Protein AF-A0A3A1XI11-F1 (afdb_monomer)

Foldseek 3Di:
DDDDDDDDDDDDDDDDDDDDDDDDDDDDDDPVVVVVVVVVVVVVVVVVVVVVVVVVVVVVVVVVVVVVVVVVVVQVVVCVVVVAHPVPNDDPCQFLQLVQDDLVRLLVQLCVLQVLAPDCPALSNDFDFDDWDPADPQFHIQHTDHRHRSSNVLSSRSVGRSGYSVVVLVCLCPVLVRSNDNDDDPVSD

Secondary structure (DSSP, 8-state):
----------------------------SSHHHHHHHHHHHHHHHHHHHHHHHHHHHHHHHHHHHHHHHHHHHHHHHHHHHHT--TT-SS-HHHHS-TTSS-HHHHHHHHHHHTTT--STT-GGG-EE----B---SS-PPBPP-TTEEHHHHHHHHHHHHT--HHHHHHHHHHHH--SS-SS--GGG-

Mean predicted aligned error: 14.92 Å

Sequence (189 aa):
MVQRRKKHDSIHVNLNSEHNSGAHHNKNNSSLKHKFYSNKILRNIIIAVIGIAIIIPVVQWIRWEQTVSNLRNKQEQLVSRFDFNPGNIISDSQFFDDNAMSKDEVHNFIRKKGAKCTGKNCLKNAYFNTHTIPADSLCSKYQSVSKESSADIIYKSAKACHISQRVLLTMLQKEQHLVTDTDPSDFQY

Structure (mmCIF, N/CA/C/O backbone):
data_AF-A0A3A1XI11-F1
#
_entry.id   AF-A0A3A1XI11-F1
#
loop_
_atom_site.group_PDB
_atom_site.id
_atom_site.type_symbol
_atom_site.label_atom_id
_atom_site.label_alt_id
_atom_site.label_comp_id
_atom_site.label_asym_id
_atom_site.label_entity_id
_atom_site.label_seq_id
_atom_site.pdbx_PDB_ins_code
_atom_site.Cartn_x
_atom_site.Cartn_y
_atom_site.Cartn_z
_atom_site.occupancy
_atom_site.B_iso_or_equiv
_atom_site.auth_seq_id
_atom_site.auth_comp_id
_atom_site.auth_asym_id
_atom_site.auth_atom_id
_atom_site.pdbx_PDB_model_num
ATOM 1 N N . MET A 1 1 ? 1.263 21.901 -41.556 1.00 38.41 1 MET A N 1
ATOM 2 C CA . MET A 1 1 ? 1.668 23.099 -42.328 1.00 38.41 1 MET A CA 1
ATOM 3 C C . MET A 1 1 ? 3.074 22.867 -42.865 1.00 38.41 1 MET A C 1
ATOM 5 O O . MET A 1 1 ? 3.969 22.630 -42.077 1.00 38.41 1 MET A O 1
ATOM 9 N N . VAL A 1 2 ? 3.190 22.546 -44.154 1.00 42.16 2 VAL A N 1
ATOM 10 C CA . VAL A 1 2 ? 3.638 23.441 -45.247 1.00 42.16 2 VAL A CA 1
ATOM 11 C C . VAL A 1 2 ? 5.161 23.399 -45.437 1.00 42.16 2 VAL A C 1
ATOM 13 O O . VAL A 1 2 ? 5.937 23.842 -44.602 1.00 42.16 2 VAL A O 1
ATOM 16 N N . GLN A 1 3 ? 5.544 22.843 -46.589 1.00 47.69 3 GLN A N 1
ATOM 17 C CA . GLN A 1 3 ? 6.884 22.846 -47.171 1.00 47.69 3 GLN A CA 1
ATOM 18 C C . GLN A 1 3 ? 7.462 24.256 -47.364 1.00 47.69 3 GLN A C 1
ATOM 20 O O . GLN A 1 3 ? 6.696 25.193 -47.578 1.00 47.69 3 GLN A O 1
ATOM 25 N N . ARG A 1 4 ? 8.789 24.353 -47.552 1.00 39.28 4 ARG A N 1
ATOM 26 C CA . ARG A 1 4 ? 9.362 24.835 -48.832 1.00 39.28 4 ARG A CA 1
ATOM 27 C C . ARG A 1 4 ? 10.888 24.686 -48.911 1.00 39.28 4 ARG A C 1
ATOM 29 O O . ARG A 1 4 ? 11.624 25.199 -48.080 1.00 39.28 4 ARG A O 1
ATOM 36 N N . ARG A 1 5 ? 11.330 24.050 -50.002 1.00 51.91 5 ARG A N 1
ATOM 37 C CA . ARG A 1 5 ? 12.654 24.203 -50.632 1.00 51.91 5 ARG A CA 1
ATOM 38 C C . ARG A 1 5 ? 12.790 25.585 -51.288 1.00 51.91 5 ARG A C 1
ATOM 40 O O . ARG A 1 5 ? 11.787 26.096 -51.787 1.00 51.91 5 ARG A O 1
ATOM 47 N N . LYS A 1 6 ? 14.031 26.086 -51.381 1.00 44.50 6 LYS A N 1
ATOM 48 C CA . LYS A 1 6 ? 14.687 26.902 -52.448 1.00 44.50 6 LYS A CA 1
ATOM 49 C C . LYS A 1 6 ? 15.990 27.469 -51.825 1.00 44.50 6 LYS A C 1
ATOM 51 O O . LYS A 1 6 ? 16.001 27.696 -50.628 1.00 44.50 6 LYS A O 1
ATOM 56 N N . LYS A 1 7 ? 17.120 27.688 -52.503 1.00 40.22 7 LYS A N 1
ATOM 57 C CA . LYS A 1 7 ? 17.353 28.067 -53.899 1.00 40.22 7 LYS A CA 1
ATOM 58 C C . LYS A 1 7 ? 18.838 27.826 -54.251 1.00 40.22 7 LYS A C 1
ATOM 60 O O . LYS A 1 7 ? 19.709 28.049 -53.420 1.00 40.22 7 LYS A O 1
ATOM 65 N N . HIS A 1 8 ? 19.079 27.388 -55.482 1.00 41.84 8 HIS A N 1
ATOM 66 C CA . HIS A 1 8 ? 20.360 27.400 -56.195 1.00 41.84 8 HIS A CA 1
ATOM 67 C C . HIS A 1 8 ? 20.624 28.837 -56.676 1.00 41.84 8 HIS A C 1
ATOM 69 O O . HIS A 1 8 ? 19.695 29.434 -57.214 1.00 41.84 8 HIS A O 1
ATOM 75 N N . ASP A 1 9 ? 21.844 29.358 -56.565 1.00 42.72 9 ASP A N 1
ATOM 76 C CA . ASP A 1 9 ? 22.295 30.489 -57.385 1.00 42.72 9 ASP A CA 1
ATOM 77 C C . ASP A 1 9 ? 23.750 30.232 -57.810 1.00 42.72 9 ASP A C 1
ATOM 79 O 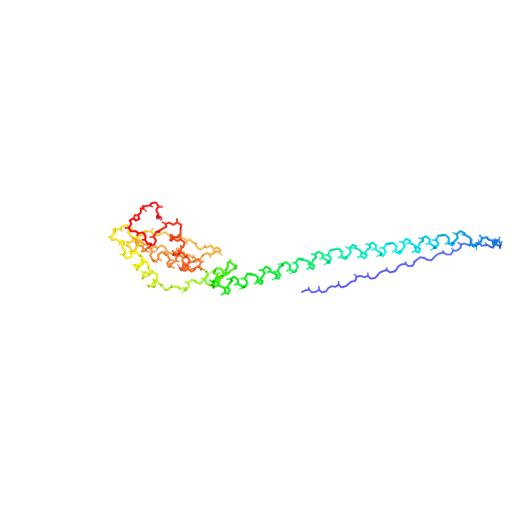O . ASP A 1 9 ? 24.649 30.050 -56.990 1.00 42.72 9 ASP A O 1
ATOM 83 N N . SER A 1 10 ? 23.943 30.152 -59.126 1.00 40.69 10 SER A N 1
ATOM 84 C CA . SER A 1 10 ? 25.232 30.138 -59.811 1.00 40.69 10 SER A CA 1
ATOM 85 C C . SER A 1 10 ? 25.477 31.546 -60.339 1.00 40.69 10 SER A C 1
ATOM 87 O O . SER A 1 10 ? 24.598 32.104 -60.992 1.00 40.69 10 SER A O 1
ATOM 89 N N . ILE A 1 11 ? 26.663 32.107 -60.106 1.00 43.69 11 ILE A N 1
ATOM 90 C CA . ILE A 1 11 ? 27.118 33.314 -60.801 1.00 43.69 11 ILE A CA 1
ATOM 91 C C . ILE A 1 11 ? 28.479 33.019 -61.425 1.00 43.69 11 ILE A C 1
ATOM 93 O O . ILE A 1 11 ? 29.458 32.733 -60.740 1.00 43.69 11 ILE A O 1
ATOM 97 N N . HIS A 1 12 ? 28.483 33.072 -62.755 1.00 40.00 12 HIS A N 1
ATOM 98 C CA . HIS A 1 12 ? 29.653 33.151 -63.615 1.00 40.00 12 HIS A CA 1
ATOM 99 C C . HIS A 1 12 ? 30.293 34.537 -63.498 1.00 40.00 12 HIS A C 1
ATOM 101 O O . HIS A 1 12 ? 29.592 35.542 -63.594 1.00 40.00 12 HIS A O 1
ATOM 107 N N . VAL A 1 13 ? 31.623 34.588 -63.442 1.00 48.56 13 VAL A N 1
ATOM 108 C CA . VAL A 1 13 ? 32.386 35.725 -63.966 1.00 48.56 13 VAL A CA 1
ATOM 109 C C . VAL A 1 13 ? 33.513 35.160 -64.822 1.00 48.56 13 VAL A C 1
ATOM 111 O O . VAL A 1 13 ? 34.349 34.396 -64.348 1.00 48.56 13 VAL A O 1
ATOM 114 N N . ASN A 1 14 ? 33.477 35.510 -66.104 1.00 43.19 14 ASN A N 1
ATOM 115 C CA . ASN A 1 14 ? 34.521 35.278 -67.089 1.00 43.19 14 ASN A CA 1
ATOM 116 C C . ASN A 1 14 ? 35.008 36.652 -67.546 1.00 43.19 14 ASN A C 1
ATOM 118 O O . ASN A 1 14 ? 34.179 37.429 -68.016 1.00 43.19 14 ASN A O 1
ATOM 122 N N . LEU A 1 15 ? 36.307 36.930 -67.442 1.00 42.62 15 LEU A N 1
ATOM 123 C CA . LEU A 1 15 ? 36.976 37.975 -68.215 1.00 42.62 15 LEU A CA 1
ATOM 124 C C . LEU A 1 15 ? 38.401 37.514 -68.558 1.00 42.62 15 LEU A C 1
ATOM 126 O O . LEU A 1 15 ? 39.180 37.135 -67.687 1.00 42.62 15 LEU A O 1
ATOM 130 N N . ASN A 1 16 ? 38.660 37.522 -69.865 1.00 42.09 16 ASN A N 1
ATOM 131 C CA . ASN A 1 16 ? 39.889 37.169 -70.573 1.00 42.09 16 ASN A CA 1
ATOM 132 C C . ASN A 1 16 ? 40.984 38.258 -70.478 1.00 42.09 16 ASN A C 1
ATOM 134 O O . ASN A 1 16 ? 40.746 39.334 -69.938 1.00 42.09 16 ASN A O 1
ATOM 138 N N . SER A 1 17 ? 42.105 37.965 -71.162 1.00 37.31 17 SER A N 1
ATOM 139 C CA . SER A 1 17 ? 43.312 38.758 -71.494 1.00 37.31 17 SER A CA 1
ATOM 140 C C . SER A 1 17 ? 44.479 38.614 -70.509 1.00 37.31 17 SER A C 1
ATOM 142 O O . SER A 1 17 ? 44.291 38.722 -69.309 1.00 37.31 17 SER A O 1
ATOM 144 N N . GLU A 1 18 ? 45.732 38.386 -70.916 1.00 35.94 18 GLU A N 1
ATOM 145 C CA . GLU A 1 18 ? 46.351 38.300 -72.245 1.00 35.94 18 GLU A CA 1
ATOM 146 C C . GLU A 1 18 ? 47.787 37.736 -72.105 1.00 35.94 18 GLU A C 1
ATOM 148 O O . GLU A 1 18 ? 48.409 37.873 -71.058 1.00 35.94 18 GLU A O 1
ATOM 153 N N . HIS A 1 19 ? 48.324 37.212 -73.214 1.00 37.03 19 HIS A N 1
ATOM 154 C CA . HIS A 1 19 ? 49.741 37.264 -73.623 1.00 37.03 19 HIS A CA 1
ATOM 155 C C . HIS A 1 19 ? 50.830 36.328 -73.027 1.00 37.03 19 HIS A C 1
ATOM 157 O O . HIS A 1 19 ? 51.440 36.576 -71.996 1.00 37.03 19 HIS A O 1
ATOM 163 N N . ASN A 1 20 ? 51.217 35.384 -73.898 1.00 36.53 20 ASN A N 1
ATOM 164 C CA . ASN A 1 20 ? 52.514 35.305 -74.602 1.00 36.53 20 ASN A CA 1
ATOM 165 C C . ASN A 1 20 ? 53.563 34.239 -74.199 1.00 36.53 20 ASN A C 1
ATOM 167 O O . ASN A 1 20 ? 53.874 33.976 -73.044 1.00 36.53 20 ASN A O 1
ATOM 171 N N . SER A 1 21 ? 54.085 33.666 -75.285 1.00 40.81 21 SER A N 1
ATOM 172 C CA . SER A 1 21 ? 55.144 32.697 -75.569 1.00 40.81 21 SER A CA 1
ATOM 173 C C . SER A 1 21 ? 56.356 32.606 -74.637 1.00 40.81 21 SER A C 1
ATOM 175 O O . SER A 1 21 ? 56.900 33.608 -74.188 1.00 40.81 21 SER A O 1
ATOM 177 N N . GLY A 1 22 ? 56.908 31.391 -74.534 1.00 34.09 22 GLY A N 1
ATOM 178 C CA . GLY A 1 22 ? 58.297 31.167 -74.121 1.00 34.09 22 GLY A CA 1
ATOM 179 C C . GLY A 1 22 ? 58.599 29.702 -73.808 1.00 34.09 22 GLY A C 1
ATOM 180 O O . GLY A 1 22 ? 58.125 29.161 -72.816 1.00 34.09 22 GLY A O 1
ATOM 181 N N . ALA A 1 23 ? 59.371 29.049 -74.673 1.00 40.62 23 ALA A N 1
ATOM 182 C CA . ALA A 1 23 ? 59.749 27.644 -74.581 1.00 40.62 23 ALA A CA 1
ATOM 183 C C . ALA A 1 23 ? 60.977 27.388 -73.673 1.00 40.62 23 ALA A C 1
ATOM 185 O O . ALA A 1 23 ? 61.784 28.278 -73.435 1.00 40.62 23 ALA A O 1
ATOM 186 N N . HIS A 1 24 ? 61.133 26.110 -73.289 1.00 39.78 24 HIS A N 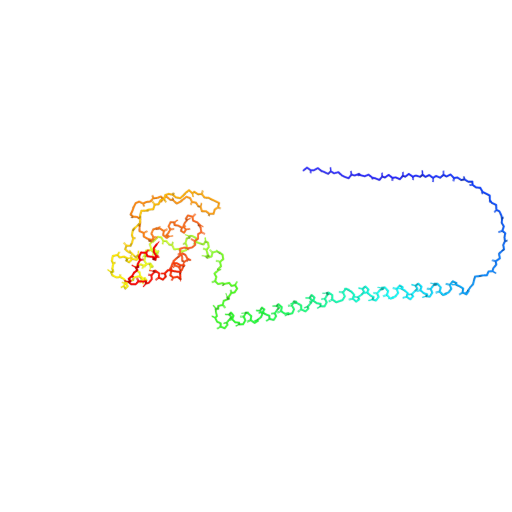1
ATOM 187 C CA . HIS A 1 24 ? 62.319 25.422 -72.737 1.00 39.78 24 HIS A CA 1
ATOM 188 C C . HIS A 1 24 ? 62.757 25.700 -71.281 1.00 39.78 24 HIS A C 1
ATOM 190 O O . HIS A 1 24 ? 63.362 26.715 -70.977 1.00 39.78 24 HIS A O 1
ATOM 196 N N . HIS A 1 25 ? 62.636 24.692 -70.400 1.00 41.91 25 HIS A N 1
ATOM 197 C CA . HIS A 1 25 ? 63.772 23.827 -70.018 1.00 41.91 25 HIS A CA 1
ATOM 198 C C . HIS A 1 25 ? 63.379 22.710 -69.024 1.00 41.91 25 HIS A C 1
ATOM 200 O O . HIS A 1 25 ? 62.719 22.911 -68.010 1.00 41.91 25 HIS A O 1
ATOM 206 N N . ASN A 1 26 ? 63.850 21.505 -69.343 1.00 59.09 26 ASN A N 1
ATOM 207 C CA . ASN A 1 26 ? 63.779 20.246 -68.602 1.00 59.09 26 ASN A CA 1
ATOM 208 C C . ASN A 1 26 ? 64.695 20.243 -67.359 1.00 59.09 26 ASN A C 1
ATOM 210 O O . ASN A 1 26 ? 65.909 20.294 -67.539 1.00 59.09 26 ASN A O 1
ATOM 214 N N . LYS A 1 27 ? 64.134 20.095 -66.143 1.00 50.28 27 LYS A N 1
ATOM 215 C CA . LYS A 1 27 ? 64.793 19.524 -64.937 1.00 50.28 27 LYS A CA 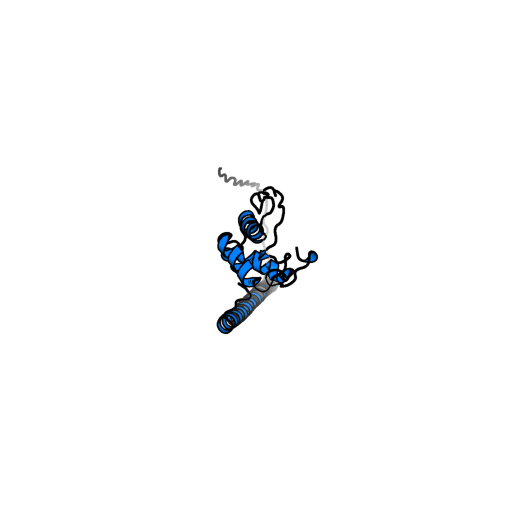1
ATOM 216 C C . LYS A 1 27 ? 63.770 18.963 -63.925 1.00 50.28 27 LYS A C 1
ATOM 218 O O . LYS A 1 27 ? 63.713 19.408 -62.786 1.00 50.28 27 LYS A O 1
ATOM 223 N N . ASN A 1 28 ? 62.968 17.962 -64.297 1.00 58.34 28 ASN A N 1
ATOM 224 C CA . ASN A 1 28 ? 62.023 17.325 -63.362 1.00 58.34 28 ASN A CA 1
ATOM 225 C C . ASN A 1 28 ? 62.175 15.800 -63.351 1.00 58.34 28 ASN A C 1
ATOM 227 O O . ASN A 1 28 ? 61.544 15.130 -64.161 1.00 58.34 28 ASN A O 1
ATOM 231 N N . ASN A 1 29 ? 62.941 15.229 -62.406 1.00 56.34 29 ASN A N 1
ATOM 232 C CA . ASN A 1 29 ? 62.678 13.830 -62.014 1.00 56.34 29 ASN A CA 1
ATOM 233 C C . ASN A 1 29 ? 63.188 13.345 -60.638 1.00 56.34 29 ASN A C 1
ATOM 235 O O . ASN A 1 29 ? 62.871 12.222 -60.251 1.00 56.34 29 ASN A O 1
ATOM 239 N N . SER A 1 30 ? 63.937 14.139 -59.862 1.00 54.22 30 SER A N 1
ATOM 240 C CA . SER A 1 30 ? 64.437 13.708 -58.536 1.00 54.22 30 SER A CA 1
ATOM 241 C C . SER A 1 30 ? 63.689 14.326 -57.341 1.00 54.22 30 SER A C 1
ATOM 243 O O . SER A 1 30 ? 63.444 13.635 -56.357 1.00 54.22 30 SER A O 1
ATOM 245 N N . SER A 1 31 ? 63.225 15.579 -57.432 1.00 49.06 31 SER A N 1
ATOM 246 C CA . SER A 1 31 ? 62.517 16.277 -56.334 1.00 49.06 31 SER A CA 1
ATOM 247 C C . SER A 1 31 ? 61.032 15.881 -56.188 1.00 49.06 31 SER A C 1
ATOM 249 O O . SER A 1 31 ? 60.494 15.796 -55.082 1.00 49.06 31 SER A O 1
ATOM 251 N N . LEU A 1 32 ? 60.362 15.536 -57.294 1.00 50.91 32 LEU A N 1
ATOM 252 C CA . LEU A 1 32 ? 58.950 15.123 -57.283 1.00 50.91 32 LEU A CA 1
ATOM 253 C C . LEU A 1 32 ? 58.741 13.727 -56.677 1.00 50.91 32 LEU A C 1
ATOM 255 O O . LEU A 1 32 ? 57.704 13.485 -56.060 1.00 50.91 32 LEU A O 1
ATOM 259 N N . LYS A 1 33 ? 59.731 12.828 -56.787 1.00 46.78 33 LYS A N 1
ATOM 260 C CA . LYS A 1 33 ? 59.646 11.461 -56.247 1.00 46.78 33 LYS A CA 1
ATOM 261 C C . LYS A 1 33 ? 59.639 11.440 -54.715 1.00 46.78 33 LYS A C 1
ATOM 263 O O . LYS A 1 33 ? 58.841 10.707 -54.139 1.00 46.78 33 LYS A O 1
ATOM 268 N N . HIS A 1 34 ? 60.427 12.294 -54.052 1.00 48.66 34 HIS A N 1
ATOM 269 C CA . HIS A 1 34 ? 60.432 12.401 -52.585 1.00 48.66 34 HIS A CA 1
ATOM 270 C C . HIS A 1 34 ? 59.136 13.003 -52.019 1.00 48.66 34 HIS A C 1
ATOM 272 O O . HIS A 1 34 ? 58.630 12.504 -51.016 1.00 48.66 34 HIS A O 1
ATOM 278 N N . LYS A 1 35 ? 58.538 14.010 -52.677 1.00 49.91 35 LYS A N 1
ATOM 279 C CA . LYS A 1 35 ? 57.225 14.561 -52.273 1.00 49.91 35 LYS A CA 1
ATOM 280 C C . LYS A 1 35 ? 56.083 13.557 -52.472 1.00 49.91 35 LYS A C 1
ATOM 282 O O . LYS A 1 35 ? 55.211 13.446 -51.614 1.00 49.91 35 LYS A O 1
ATOM 287 N N . PHE A 1 36 ? 56.109 12.780 -53.557 1.00 52.34 36 PHE A N 1
ATOM 288 C CA . PHE A 1 36 ? 55.115 11.729 -53.807 1.00 52.34 36 PHE A CA 1
ATOM 289 C C . PHE A 1 36 ? 55.252 10.541 -52.844 1.00 52.34 36 PHE A C 1
ATOM 291 O O . PHE A 1 36 ? 54.242 9.986 -52.412 1.00 52.34 36 PHE A O 1
ATOM 298 N N . TYR A 1 37 ? 56.486 10.157 -52.497 1.00 52.59 37 TYR A N 1
ATOM 299 C CA . TYR A 1 37 ? 56.773 9.087 -51.538 1.00 52.59 37 TYR A CA 1
ATOM 300 C C . TYR A 1 37 ? 56.406 9.506 -50.106 1.00 52.59 37 TYR A C 1
ATOM 302 O O . TYR A 1 37 ? 55.730 8.753 -49.410 1.00 52.59 37 TYR A O 1
ATOM 310 N N . SER A 1 38 ? 56.724 10.747 -49.718 1.00 63.31 38 SER A N 1
ATOM 311 C CA . SER A 1 38 ? 56.341 11.333 -48.427 1.00 63.31 38 SER A CA 1
ATOM 312 C C . SER A 1 38 ? 54.819 11.442 -48.265 1.00 63.31 38 SER A C 1
ATOM 314 O O . SER A 1 38 ? 54.287 10.968 -47.270 1.00 63.31 38 SER A O 1
ATOM 316 N N . ASN A 1 39 ? 54.078 11.919 -49.276 1.00 65.50 39 ASN A N 1
ATOM 317 C CA . ASN A 1 39 ? 52.608 11.982 -49.225 1.00 65.50 39 ASN A CA 1
ATOM 318 C C . ASN A 1 39 ? 51.939 10.598 -49.206 1.00 65.50 39 ASN A C 1
ATOM 320 O O . ASN A 1 39 ? 50.898 10.425 -48.571 1.00 65.50 39 ASN A O 1
ATOM 324 N N . LYS A 1 40 ? 52.521 9.596 -49.882 1.00 68.50 40 LYS A N 1
ATOM 325 C CA . LYS A 1 40 ? 52.044 8.205 -49.803 1.00 68.50 40 LYS A CA 1
ATOM 326 C C . LYS A 1 40 ? 52.277 7.606 -48.413 1.00 68.50 40 LYS A C 1
ATOM 328 O O . LYS A 1 40 ? 51.378 6.947 -47.899 1.00 68.50 40 LYS A O 1
ATOM 333 N N . ILE A 1 41 ? 53.432 7.867 -47.799 1.00 76.19 41 ILE A N 1
ATOM 334 C CA . ILE A 1 41 ? 53.740 7.427 -46.430 1.00 76.19 41 ILE A CA 1
ATOM 335 C C . ILE A 1 41 ? 52.834 8.139 -45.418 1.00 76.19 41 ILE A C 1
ATOM 337 O O . ILE A 1 41 ? 52.204 7.472 -44.601 1.00 76.19 41 ILE A O 1
ATOM 341 N N . LEU A 1 42 ? 52.683 9.464 -45.519 1.00 76.00 42 LEU A N 1
ATOM 342 C CA . LEU A 1 42 ? 51.840 10.259 -44.622 1.00 76.00 42 LEU A CA 1
ATOM 343 C C . LEU A 1 42 ? 50.368 9.817 -44.688 1.00 76.00 42 LEU A C 1
ATOM 345 O O . LEU A 1 42 ? 49.720 9.659 -43.658 1.00 76.00 42 LEU A O 1
ATOM 349 N N . ARG A 1 43 ? 49.853 9.534 -45.894 1.00 78.69 43 ARG A N 1
ATOM 350 C CA . ARG A 1 43 ? 48.490 9.020 -46.099 1.00 78.69 43 ARG A CA 1
ATOM 351 C C . ARG A 1 43 ? 48.277 7.648 -45.456 1.00 78.69 43 ARG A C 1
ATOM 353 O O . ARG A 1 43 ? 47.242 7.431 -44.835 1.00 78.69 43 ARG A O 1
ATOM 360 N N . ASN A 1 44 ? 49.240 6.737 -45.582 1.00 81.50 44 ASN A N 1
ATOM 361 C CA . ASN A 1 44 ? 49.138 5.403 -44.986 1.00 81.50 44 ASN A CA 1
ATOM 362 C C . ASN A 1 44 ? 49.199 5.461 -43.449 1.00 81.50 44 ASN A C 1
ATOM 364 O O . ASN A 1 44 ? 48.466 4.729 -42.786 1.00 81.50 44 ASN A O 1
ATOM 368 N N . ILE A 1 45 ? 50.008 6.367 -42.886 1.00 86.94 45 ILE A N 1
ATOM 369 C CA . ILE A 1 45 ? 50.069 6.603 -41.436 1.00 86.94 45 ILE A CA 1
ATOM 370 C C . ILE A 1 45 ? 48.734 7.163 -40.922 1.00 86.94 45 ILE A C 1
ATOM 372 O O . ILE A 1 45 ? 48.210 6.662 -39.931 1.00 86.94 45 ILE A O 1
ATOM 376 N N . ILE A 1 46 ? 48.136 8.137 -41.618 1.00 86.69 46 ILE A N 1
ATOM 377 C CA . ILE A 1 46 ? 46.831 8.707 -41.237 1.00 86.69 46 ILE A CA 1
ATOM 378 C C . ILE A 1 46 ? 45.731 7.631 -41.233 1.00 86.69 46 ILE A C 1
ATOM 380 O O . ILE A 1 46 ? 44.947 7.567 -40.290 1.00 86.69 46 ILE A O 1
ATOM 384 N N . ILE A 1 47 ? 45.698 6.742 -42.234 1.00 86.38 47 ILE A N 1
ATOM 385 C CA . ILE A 1 47 ? 44.725 5.635 -42.293 1.00 86.38 47 ILE A CA 1
ATOM 386 C C . ILE A 1 47 ? 44.906 4.669 -41.111 1.00 86.38 47 ILE A C 1
ATOM 388 O O . ILE A 1 47 ? 43.917 4.260 -40.503 1.00 86.38 47 ILE A O 1
ATOM 392 N N . ALA A 1 48 ? 46.148 4.337 -40.749 1.00 86.56 48 ALA A N 1
ATOM 393 C CA . ALA A 1 48 ? 46.429 3.461 -39.612 1.00 86.56 48 ALA A CA 1
ATOM 394 C C . ALA A 1 48 ? 45.983 4.084 -38.277 1.00 86.56 48 ALA A C 1
ATOM 396 O O . ALA A 1 48 ? 45.365 3.406 -37.456 1.00 86.56 48 ALA A O 1
ATOM 397 N N . VAL A 1 49 ? 46.232 5.384 -38.081 1.00 88.69 49 VAL A N 1
ATOM 398 C CA . VAL A 1 49 ? 45.830 6.108 -36.864 1.00 88.69 49 VAL A CA 1
ATOM 399 C C . VAL A 1 49 ? 44.306 6.199 -36.747 1.00 88.69 49 VAL A C 1
ATOM 401 O O . VAL A 1 49 ? 43.768 5.929 -35.675 1.00 88.69 49 VAL A O 1
ATOM 404 N N . ILE A 1 50 ? 43.599 6.502 -37.841 1.00 87.00 50 ILE A N 1
ATOM 405 C CA . ILE A 1 50 ? 42.125 6.532 -37.860 1.00 87.00 50 ILE A CA 1
ATOM 406 C C . ILE A 1 50 ? 41.549 5.137 -37.578 1.00 87.00 50 ILE A C 1
ATOM 408 O O . ILE A 1 50 ? 40.613 5.010 -36.791 1.00 87.00 50 ILE A O 1
ATOM 412 N N . GLY A 1 51 ? 42.129 4.082 -38.161 1.00 87.25 51 GLY A N 1
ATOM 413 C CA . GLY A 1 51 ? 41.713 2.703 -37.899 1.00 87.25 51 GLY A CA 1
ATOM 414 C C . GLY A 1 51 ? 41.827 2.330 -36.419 1.00 87.25 51 GLY A C 1
ATOM 415 O O . GLY A 1 51 ? 40.866 1.843 -35.829 1.00 87.25 51 GLY A O 1
ATOM 416 N N . ILE A 1 52 ? 42.964 2.629 -35.784 1.00 87.12 52 ILE A N 1
ATOM 417 C CA . ILE A 1 52 ? 43.182 2.363 -34.352 1.00 87.12 52 ILE A CA 1
ATOM 418 C C . ILE A 1 52 ? 42.221 3.188 -33.478 1.00 87.12 52 ILE A C 1
ATOM 420 O O . ILE A 1 52 ? 41.647 2.651 -32.528 1.00 87.12 52 ILE A O 1
ATOM 424 N N . ALA A 1 53 ? 41.994 4.460 -33.824 1.00 86.62 53 ALA A N 1
ATOM 425 C CA . ALA A 1 53 ? 41.094 5.353 -33.093 1.00 86.62 53 ALA A CA 1
ATOM 426 C C . ALA A 1 53 ? 39.624 4.897 -33.118 1.00 86.62 53 ALA A C 1
ATOM 428 O O . ALA A 1 53 ? 38.883 5.227 -32.199 1.00 86.62 53 ALA A O 1
ATOM 429 N N . ILE A 1 54 ? 39.210 4.120 -34.124 1.00 89.38 54 ILE A N 1
ATOM 430 C CA . ILE A 1 54 ? 37.871 3.513 -34.198 1.00 89.38 54 ILE A CA 1
ATOM 431 C C . ILE A 1 54 ? 37.846 2.144 -33.501 1.00 89.38 54 ILE A C 1
ATOM 433 O O . ILE A 1 54 ? 36.882 1.817 -32.814 1.00 89.38 54 ILE A O 1
ATOM 437 N N . ILE A 1 55 ? 38.910 1.343 -33.618 1.00 89.50 55 ILE A N 1
ATOM 438 C CA . ILE A 1 55 ? 38.971 -0.000 -33.020 1.00 89.50 55 ILE A CA 1
ATOM 439 C C . ILE A 1 55 ? 38.934 0.060 -31.486 1.00 89.50 55 ILE A C 1
ATOM 441 O O . ILE A 1 55 ? 38.233 -0.736 -30.869 1.00 89.50 55 ILE A O 1
ATOM 445 N N . ILE A 1 56 ? 39.647 0.998 -30.855 1.00 85.25 56 ILE A N 1
ATOM 446 C CA . ILE A 1 56 ? 39.687 1.125 -29.387 1.00 85.25 56 ILE A CA 1
ATOM 447 C C . ILE A 1 56 ? 38.287 1.346 -28.770 1.00 85.25 56 ILE A C 1
ATOM 449 O O . ILE A 1 56 ? 37.911 0.546 -27.907 1.00 85.25 56 ILE A O 1
ATOM 453 N N . PRO A 1 57 ? 37.487 2.349 -29.188 1.00 87.62 57 PRO A N 1
ATOM 454 C CA . PRO A 1 57 ? 36.145 2.558 -28.645 1.00 87.62 57 PRO A CA 1
ATOM 455 C C . PRO A 1 57 ? 35.192 1.409 -28.985 1.00 87.62 57 PRO A C 1
ATOM 457 O O . PRO A 1 57 ? 34.389 1.025 -28.140 1.00 87.62 57 PRO A O 1
ATOM 460 N N . VAL A 1 58 ? 35.320 0.789 -30.164 1.00 88.19 58 VAL A N 1
ATOM 461 C CA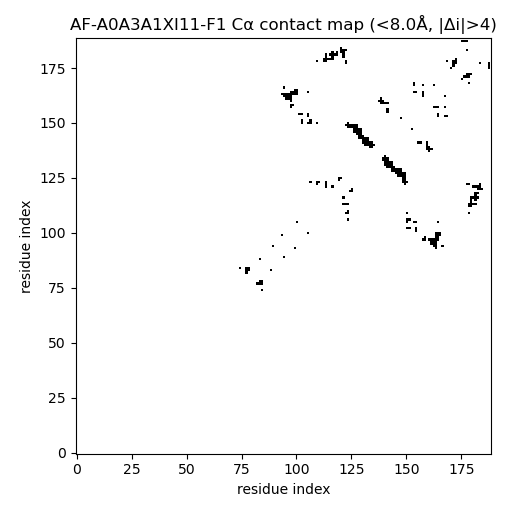 . VAL A 1 58 ? 34.519 -0.393 -30.531 1.00 88.19 58 VAL A CA 1
ATOM 462 C C . VAL A 1 58 ? 34.834 -1.583 -29.618 1.00 88.19 58 VAL A C 1
ATOM 464 O O . VAL A 1 58 ? 33.925 -2.230 -29.105 1.00 88.19 58 VAL A O 1
ATOM 467 N N . VAL A 1 59 ? 36.110 -1.857 -29.339 1.00 85.12 59 VAL A N 1
ATOM 468 C CA . VAL A 1 59 ? 36.519 -2.945 -28.434 1.00 85.12 59 VAL A CA 1
ATOM 469 C C . VAL A 1 59 ? 36.098 -2.658 -26.989 1.00 85.12 59 VAL A C 1
ATOM 471 O O . VAL A 1 59 ? 35.688 -3.576 -26.281 1.00 85.12 59 VAL A O 1
ATOM 474 N N . GLN A 1 60 ? 36.170 -1.404 -26.538 1.00 81.50 60 GLN A N 1
ATOM 475 C CA . GLN A 1 60 ? 35.680 -0.999 -25.216 1.00 81.50 60 GLN A CA 1
ATOM 476 C C . GLN A 1 60 ? 34.153 -1.151 -25.096 1.00 81.50 60 GLN A C 1
ATOM 478 O O . GLN A 1 60 ? 33.681 -1.647 -24.073 1.00 81.50 60 GLN A O 1
ATOM 483 N N . TRP A 1 61 ? 33.401 -0.823 -26.150 1.00 82.12 61 TRP A N 1
ATOM 484 C CA . TRP A 1 61 ? 31.952 -1.034 -26.231 1.00 82.12 61 TRP A CA 1
ATOM 485 C C . TRP A 1 61 ? 31.579 -2.525 -26.172 1.00 82.12 61 TRP A C 1
ATOM 487 O O . TRP A 1 61 ? 30.759 -2.930 -25.351 1.00 82.12 61 TRP A O 1
ATOM 497 N N . ILE A 1 62 ? 32.254 -3.374 -26.955 1.00 78.12 62 ILE A N 1
ATOM 498 C CA . ILE A 1 62 ? 32.025 -4.833 -26.961 1.00 78.12 62 ILE A CA 1
ATOM 499 C C . ILE A 1 62 ? 32.329 -5.457 -25.586 1.00 78.12 62 ILE A C 1
ATOM 501 O O . ILE A 1 62 ? 31.602 -6.333 -25.113 1.00 78.12 62 ILE A O 1
ATOM 505 N N . ARG A 1 63 ? 33.393 -5.003 -24.908 1.00 79.12 63 ARG A N 1
ATOM 506 C CA . ARG A 1 63 ? 33.746 -5.476 -23.554 1.00 79.12 63 ARG A CA 1
ATOM 507 C C . ARG A 1 63 ? 32.675 -5.131 -22.511 1.00 79.12 63 ARG A C 1
ATOM 509 O O . ARG A 1 63 ? 32.455 -5.910 -21.579 1.00 79.12 63 ARG A O 1
ATOM 516 N N . TRP A 1 64 ? 32.003 -3.990 -22.657 1.00 73.50 64 TRP A N 1
ATOM 517 C CA . TRP A 1 64 ? 30.910 -3.585 -21.772 1.00 73.50 64 TRP A CA 1
ATOM 518 C C . TRP A 1 64 ? 29.685 -4.500 -21.923 1.00 73.50 64 TRP A C 1
ATOM 520 O O . TRP A 1 64 ? 29.152 -4.970 -20.916 1.00 73.50 64 TRP A O 1
ATOM 530 N N . GLU A 1 65 ? 29.315 -4.873 -23.150 1.00 75.00 65 GLU A N 1
ATOM 531 C CA . GLU A 1 65 ? 28.181 -5.778 -23.399 1.00 75.00 65 GLU A CA 1
ATOM 532 C C . GLU A 1 65 ? 28.388 -7.176 -22.788 1.00 75.00 65 GLU A C 1
ATOM 534 O O . GLU A 1 65 ? 27.472 -7.747 -22.188 1.00 75.00 65 GLU A O 1
ATOM 539 N N . GLN A 1 66 ? 29.614 -7.708 -22.839 1.00 69.06 66 GLN A N 1
ATOM 540 C CA . GLN A 1 66 ? 29.931 -8.994 -22.204 1.00 69.06 66 GLN A CA 1
ATOM 541 C C . GLN A 1 66 ? 29.744 -8.947 -20.684 1.00 69.06 66 GLN A C 1
ATOM 543 O O . GLN A 1 66 ? 29.175 -9.869 -20.094 1.00 69.06 66 GLN A O 1
ATOM 548 N N . THR A 1 67 ? 30.172 -7.859 -20.045 1.00 73.81 67 THR A N 1
ATOM 549 C CA . THR A 1 67 ? 30.016 -7.678 -18.596 1.00 73.81 67 THR A CA 1
ATOM 550 C C . THR A 1 67 ? 28.537 -7.613 -18.211 1.00 73.81 67 THR A C 1
ATOM 552 O O . THR A 1 67 ? 28.125 -8.288 -17.268 1.00 73.81 67 THR A O 1
ATOM 555 N N . VAL A 1 68 ? 27.721 -6.892 -18.986 1.00 83.44 68 VAL A N 1
ATOM 556 C CA . VAL A 1 68 ? 26.267 -6.804 -18.773 1.00 83.44 68 VAL A CA 1
ATOM 557 C C . VAL A 1 68 ? 25.594 -8.173 -18.924 1.00 83.44 68 VAL A C 1
ATOM 559 O O . VAL A 1 68 ? 24.793 -8.546 -18.068 1.00 83.44 68 VAL A O 1
ATOM 562 N N . SER A 1 69 ? 25.953 -8.961 -19.944 1.00 79.31 69 SER A N 1
ATOM 563 C CA . SER A 1 69 ? 25.375 -10.302 -20.145 1.00 79.31 69 SER A CA 1
ATOM 564 C C . SER A 1 69 ? 25.708 -11.272 -19.003 1.00 79.31 69 SER A C 1
ATOM 566 O O . SER A 1 69 ? 24.824 -11.955 -18.490 1.00 79.31 69 SER A O 1
ATOM 568 N N . ASN A 1 70 ? 26.958 -11.275 -18.526 1.00 84.12 70 ASN A N 1
ATOM 569 C CA . ASN A 1 70 ? 27.384 -12.114 -17.408 1.00 84.12 70 ASN A CA 1
ATOM 570 C C . ASN A 1 70 ? 26.685 -11.725 -16.099 1.00 84.12 70 ASN A C 1
ATOM 572 O O . ASN A 1 70 ? 26.324 -12.601 -15.313 1.00 84.12 70 ASN A O 1
ATOM 576 N N . LEU A 1 71 ? 26.484 -10.426 -15.857 1.00 81.38 71 LEU A N 1
ATOM 577 C CA . LEU A 1 71 ? 25.733 -9.937 -14.698 1.00 81.38 71 LEU A CA 1
ATOM 578 C C . LEU A 1 71 ? 24.254 -10.313 -14.791 1.00 81.38 71 LEU A C 1
ATOM 580 O O . LEU A 1 71 ? 23.696 -10.785 -13.804 1.00 81.38 71 LEU A O 1
ATOM 584 N N . ARG A 1 72 ? 23.646 -10.187 -15.975 1.00 81.81 72 ARG A N 1
ATOM 585 C CA . ARG A 1 72 ? 22.254 -10.582 -16.209 1.00 81.81 72 ARG A CA 1
ATOM 586 C C . ARG A 1 72 ? 22.045 -12.083 -16.012 1.00 81.81 72 ARG A C 1
ATOM 588 O O . ARG A 1 72 ? 21.144 -12.460 -15.279 1.00 81.81 72 ARG A O 1
ATOM 595 N N . ASN A 1 73 ? 22.924 -12.926 -16.553 1.00 84.44 73 ASN A N 1
ATOM 596 C CA . ASN A 1 73 ? 22.865 -14.379 -16.358 1.00 84.44 73 ASN A CA 1
ATOM 597 C C . ASN A 1 73 ? 23.033 -14.764 -14.881 1.00 84.44 73 ASN A C 1
ATOM 599 O O . ASN A 1 73 ? 22.313 -15.621 -14.374 1.00 84.44 73 ASN A O 1
ATOM 603 N N . LYS A 1 74 ? 23.961 -14.113 -14.164 1.00 83.75 74 LYS A N 1
ATOM 604 C CA . LYS A 1 74 ? 24.102 -14.295 -12.711 1.00 83.75 74 LYS A CA 1
ATOM 605 C C . LYS A 1 74 ? 22.834 -13.865 -11.978 1.00 83.75 74 LYS A C 1
ATOM 607 O O . LYS A 1 74 ? 22.388 -14.581 -11.090 1.00 83.75 74 LYS A O 1
ATOM 612 N N . GLN A 1 75 ? 22.240 -12.734 -12.354 1.00 82.81 75 GLN A N 1
ATOM 613 C CA . GLN A 1 75 ? 20.983 -12.269 -11.778 1.00 82.81 75 GLN A CA 1
ATOM 614 C C . GLN A 1 75 ? 19.849 -13.263 -12.048 1.00 82.81 75 GLN A C 1
ATOM 616 O O . GLN A 1 75 ? 19.168 -13.634 -11.106 1.00 82.81 75 GLN A O 1
ATOM 621 N N . GLU A 1 76 ? 19.684 -13.764 -13.272 1.00 85.19 76 GLU A N 1
ATOM 622 C CA . GLU A 1 76 ? 18.669 -14.770 -13.618 1.00 85.19 76 GLU A CA 1
ATOM 623 C C . GLU A 1 76 ? 18.866 -16.084 -12.845 1.00 85.19 76 GLU A C 1
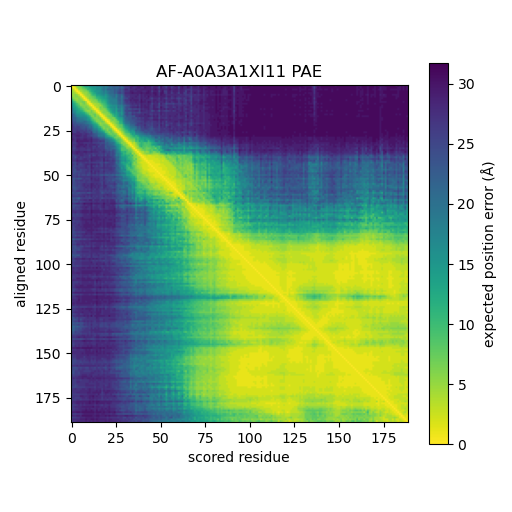ATOM 625 O O . GLU A 1 76 ? 17.897 -16.654 -12.345 1.00 85.19 76 GLU A O 1
ATOM 630 N N . GLN A 1 77 ? 20.112 -16.530 -12.648 1.00 86.88 77 GLN A N 1
ATOM 631 C CA . GLN A 1 77 ? 20.409 -17.685 -11.793 1.00 86.88 77 GLN A CA 1
ATOM 632 C C . GLN A 1 77 ? 20.044 -17.440 -10.324 1.00 86.88 77 GLN A C 1
ATOM 634 O O . GLN A 1 77 ? 19.521 -18.340 -9.668 1.00 86.88 77 GLN A O 1
ATOM 639 N N . LEU A 1 78 ? 20.315 -16.243 -9.793 1.00 85.62 78 LEU A N 1
ATOM 640 C CA . LEU A 1 78 ? 19.926 -15.872 -8.430 1.00 85.62 78 LEU A CA 1
ATOM 641 C C . LEU A 1 78 ? 18.400 -15.782 -8.306 1.00 85.62 78 LEU A C 1
ATOM 643 O O . LEU A 1 78 ? 17.850 -16.327 -7.355 1.00 85.62 78 LEU A O 1
ATOM 647 N N . VAL A 1 79 ? 17.721 -15.183 -9.287 1.00 88.38 79 VAL A N 1
ATOM 648 C CA . VAL A 1 79 ? 16.254 -15.119 -9.359 1.00 88.38 79 VAL A CA 1
ATOM 649 C C . VAL A 1 79 ? 15.668 -16.522 -9.371 1.00 88.38 79 VAL A C 1
ATOM 651 O O . VAL A 1 79 ? 14.804 -16.812 -8.562 1.00 88.38 79 VAL A O 1
ATOM 654 N N . SER A 1 80 ? 16.170 -17.422 -10.217 1.00 88.56 80 SER A N 1
ATOM 655 C CA . SER A 1 80 ? 15.687 -18.805 -10.273 1.00 88.56 80 SER A CA 1
ATOM 656 C C . SER A 1 80 ? 15.972 -19.588 -8.988 1.00 88.56 80 SER A C 1
ATOM 658 O O . SER A 1 80 ? 15.165 -20.427 -8.600 1.00 88.56 80 SER A O 1
ATOM 660 N N . ARG A 1 81 ? 17.107 -19.335 -8.322 1.00 90.06 81 ARG A N 1
ATOM 661 C CA . ARG A 1 81 ? 17.471 -20.017 -7.071 1.00 90.06 81 ARG A CA 1
ATOM 662 C C . ARG A 1 81 ? 16.651 -19.533 -5.878 1.00 90.06 81 ARG A C 1
ATOM 664 O O . ARG A 1 81 ? 16.311 -20.341 -5.020 1.00 90.06 81 ARG A O 1
ATOM 671 N N . PHE A 1 82 ? 16.420 -18.227 -5.785 1.00 89.25 82 PHE A N 1
ATOM 672 C CA . PHE A 1 82 ? 15.807 -17.586 -4.621 1.00 89.25 82 PHE A CA 1
ATOM 673 C C . PHE A 1 82 ? 14.345 -17.191 -4.840 1.00 89.25 82 PHE A C 1
ATOM 675 O O . PHE A 1 82 ? 13.732 -16.669 -3.915 1.00 89.25 82 PHE A O 1
ATOM 682 N N . ASP A 1 83 ? 13.813 -17.402 -6.046 1.00 87.38 83 ASP A N 1
ATOM 683 C CA . ASP A 1 83 ? 12.502 -16.917 -6.499 1.00 87.38 83 ASP A CA 1
ATOM 684 C C . ASP A 1 83 ? 12.290 -15.416 -6.214 1.00 87.38 83 ASP A C 1
ATOM 686 O O . ASP A 1 83 ? 11.192 -14.934 -5.950 1.00 87.38 83 ASP A O 1
ATOM 690 N N . PHE A 1 84 ? 13.386 -14.652 -6.214 1.00 87.56 84 PHE A N 1
ATOM 691 C CA . PHE A 1 84 ? 13.402 -13.246 -5.829 1.00 87.56 84 PHE A CA 1
ATOM 692 C C . PHE A 1 84 ? 14.263 -12.438 -6.792 1.00 87.56 84 PHE A C 1
ATOM 694 O O . PHE A 1 84 ? 15.458 -12.699 -6.954 1.00 87.56 84 PHE A O 1
ATOM 701 N N . ASN A 1 85 ? 13.660 -11.419 -7.407 1.00 88.44 85 ASN A N 1
ATOM 702 C CA . ASN A 1 85 ? 14.356 -10.490 -8.284 1.00 88.44 85 ASN A CA 1
ATOM 703 C C . ASN A 1 85 ? 14.548 -9.128 -7.609 1.00 88.44 85 ASN A C 1
ATOM 705 O O . ASN A 1 85 ? 13.600 -8.347 -7.555 1.00 88.44 85 ASN A O 1
ATOM 709 N N . PRO A 1 86 ? 15.771 -8.772 -7.175 1.00 84.69 86 PRO A N 1
ATOM 710 C CA . PRO A 1 86 ? 16.014 -7.461 -6.577 1.00 84.69 86 PRO A CA 1
ATOM 711 C C . PRO A 1 86 ? 15.799 -6.303 -7.566 1.00 84.69 86 PRO A C 1
ATOM 713 O O . PRO A 1 86 ? 15.570 -5.179 -7.137 1.00 84.69 86 PRO A O 1
ATOM 716 N N . GLY A 1 87 ? 15.849 -6.564 -8.880 1.00 85.75 87 GLY A N 1
ATOM 717 C CA . GLY A 1 87 ? 15.538 -5.580 -9.922 1.00 85.75 87 GLY A CA 1
ATOM 718 C C . GLY A 1 87 ? 14.046 -5.450 -10.248 1.00 85.75 87 GLY A C 1
ATOM 719 O O . GLY A 1 87 ? 13.685 -4.606 -11.058 1.00 85.75 87 GLY A O 1
ATOM 720 N N . ASN A 1 88 ? 13.186 -6.284 -9.657 1.00 89.00 88 ASN A N 1
ATOM 721 C CA . ASN A 1 88 ? 11.732 -6.226 -9.804 1.00 89.00 88 ASN A CA 1
ATOM 722 C C . ASN A 1 88 ? 11.072 -6.736 -8.514 1.00 89.00 88 ASN A C 1
ATOM 724 O O . ASN A 1 88 ? 10.571 -7.858 -8.462 1.00 89.00 88 ASN A O 1
ATOM 728 N N . ILE A 1 89 ? 11.147 -5.925 -7.455 1.00 88.50 89 ILE A N 1
ATOM 729 C CA . ILE A 1 89 ? 10.614 -6.272 -6.126 1.00 88.50 89 ILE A CA 1
ATOM 730 C C . ILE A 1 89 ? 9.081 -6.210 -6.131 1.00 88.50 89 ILE A C 1
ATOM 732 O O . ILE A 1 89 ? 8.413 -7.079 -5.576 1.00 88.50 89 ILE A O 1
ATOM 736 N N . ILE A 1 90 ? 8.533 -5.178 -6.768 1.00 91.56 90 ILE A N 1
ATOM 737 C CA . ILE A 1 90 ? 7.110 -4.988 -7.034 1.00 91.56 90 ILE A CA 1
ATOM 738 C C . ILE A 1 90 ? 6.991 -4.328 -8.404 1.00 91.56 90 ILE A C 1
ATOM 740 O O . ILE A 1 90 ? 7.745 -3.407 -8.712 1.00 91.56 90 ILE A O 1
ATOM 744 N N . SER A 1 91 ? 6.069 -4.816 -9.228 1.00 94.31 91 SER A N 1
ATOM 745 C CA . SER A 1 91 ? 5.804 -4.189 -10.525 1.00 94.31 91 SER A CA 1
ATOM 746 C C . SER A 1 91 ? 5.059 -2.867 -10.348 1.00 94.31 91 SER A C 1
ATOM 748 O O . SER A 1 91 ? 4.233 -2.746 -9.442 1.00 94.31 91 SER A O 1
ATOM 750 N N . ASP A 1 92 ? 5.278 -1.906 -11.249 1.00 94.75 92 ASP A N 1
ATOM 751 C CA . ASP A 1 92 ? 4.555 -0.627 -11.235 1.00 94.75 92 ASP A CA 1
ATOM 752 C C . ASP A 1 92 ? 3.035 -0.838 -11.219 1.00 94.75 92 ASP A C 1
ATOM 754 O O . ASP A 1 92 ? 2.323 -0.192 -10.457 1.00 94.75 92 ASP A O 1
ATOM 758 N N . SER A 1 93 ? 2.530 -1.810 -11.987 1.00 96.38 93 SER A N 1
ATOM 759 C CA . SER A 1 93 ? 1.100 -2.130 -12.002 1.00 96.38 93 SER A CA 1
ATOM 760 C C . SER A 1 93 ? 0.586 -2.586 -10.640 1.00 96.38 93 SER A C 1
ATOM 762 O O . SER A 1 93 ? -0.494 -2.172 -10.252 1.00 96.38 93 SER A O 1
ATOM 764 N N . GLN A 1 94 ? 1.345 -3.385 -9.887 1.00 96.12 94 GLN A N 1
ATOM 765 C CA . GLN A 1 94 ? 0.970 -3.781 -8.526 1.00 96.12 94 GLN A CA 1
ATOM 766 C C . GLN A 1 94 ? 1.151 -2.650 -7.514 1.00 96.12 94 GLN A C 1
ATOM 768 O O . GLN A 1 94 ? 0.406 -2.587 -6.538 1.00 96.12 94 GLN A O 1
ATOM 773 N N . PHE A 1 95 ? 2.143 -1.780 -7.713 1.00 97.12 95 PHE A N 1
ATOM 774 C CA . PHE A 1 95 ? 2.393 -0.645 -6.830 1.00 97.12 95 PHE A CA 1
ATOM 775 C C . PHE A 1 95 ? 1.266 0.389 -6.926 1.00 97.12 95 PHE A C 1
ATOM 777 O O . PHE A 1 95 ? 0.797 0.877 -5.897 1.00 97.12 95 PHE A O 1
ATOM 784 N N . PHE A 1 96 ? 0.796 0.667 -8.144 1.00 97.06 96 PHE A N 1
ATOM 785 C CA . PHE A 1 96 ? -0.259 1.639 -8.442 1.00 97.06 96 PHE A CA 1
ATOM 786 C C . PHE A 1 96 ? -1.657 1.010 -8.602 1.00 97.06 96 PHE A C 1
ATOM 788 O O . PHE A 1 96 ? -2.597 1.682 -9.019 1.0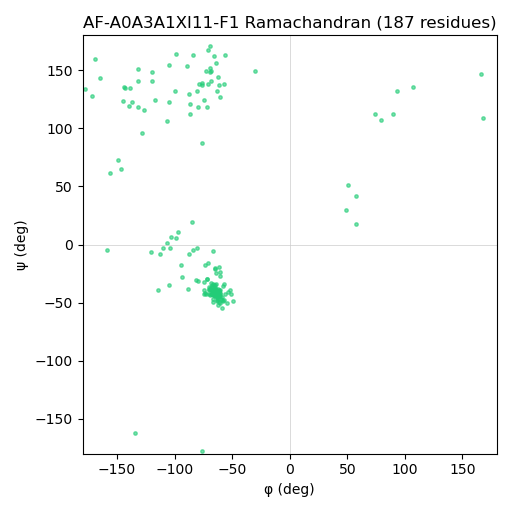0 97.06 96 PHE A O 1
ATOM 795 N N . ASP A 1 97 ? -1.827 -0.271 -8.252 1.00 97.75 97 ASP A N 1
ATOM 796 C CA . ASP A 1 97 ? -3.142 -0.922 -8.223 1.00 97.75 97 ASP A CA 1
ATOM 797 C C . ASP A 1 97 ? -3.929 -0.477 -6.988 1.00 97.75 97 ASP A C 1
ATOM 799 O O . ASP A 1 97 ? -3.922 -1.125 -5.938 1.00 97.75 97 ASP A O 1
ATOM 803 N N . ASP A 1 98 ? -4.650 0.629 -7.126 1.00 97.00 98 ASP A N 1
ATOM 804 C CA . ASP A 1 98 ? -5.559 1.151 -6.110 1.00 97.00 98 ASP A CA 1
ATOM 805 C C . ASP A 1 98 ? -6.773 0.236 -5.857 1.00 97.00 98 ASP A C 1
ATOM 807 O O . ASP A 1 98 ? -7.577 0.519 -4.968 1.00 97.00 98 ASP A O 1
ATOM 811 N N . ASN A 1 99 ? -6.957 -0.845 -6.621 1.00 97.44 99 ASN A N 1
ATOM 812 C CA . ASN A 1 99 ? -7.985 -1.871 -6.420 1.00 97.44 99 ASN A CA 1
ATOM 813 C C . ASN A 1 99 ? -7.428 -3.162 -5.789 1.00 97.44 99 ASN A C 1
ATOM 815 O O . ASN A 1 99 ? -8.180 -4.123 -5.628 1.00 97.44 99 ASN A O 1
ATOM 819 N N . ALA A 1 100 ? -6.157 -3.185 -5.372 1.00 97.44 100 ALA A N 1
ATOM 820 C CA . ALA A 1 100 ? -5.484 -4.386 -4.867 1.00 97.44 100 ALA A CA 1
ATOM 821 C C . ALA A 1 100 ? -6.130 -5.006 -3.613 1.00 97.44 10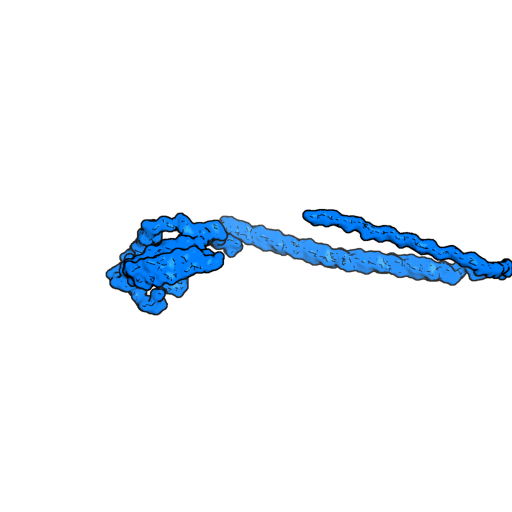0 ALA A C 1
ATOM 823 O O . ALA A 1 100 ? -5.889 -6.184 -3.303 1.00 97.44 100 ALA A O 1
ATOM 824 N N . MET A 1 101 ? -6.872 -4.200 -2.846 1.00 98.44 101 MET A N 1
ATOM 825 C CA . MET A 1 101 ? -7.723 -4.639 -1.741 1.00 98.44 101 MET A CA 1
ATOM 826 C C . MET A 1 101 ? -8.999 -3.797 -1.691 1.00 98.44 101 MET A C 1
ATOM 828 O O . MET A 1 101 ? -8.959 -2.565 -1.724 1.00 98.44 101 MET A O 1
ATOM 832 N N . SER A 1 102 ? -10.133 -4.463 -1.517 1.00 98.31 102 SER A N 1
ATOM 833 C CA . SER A 1 102 ? -11.392 -3.832 -1.135 1.00 98.31 102 SER A CA 1
ATOM 834 C C . SER A 1 102 ? -11.318 -3.248 0.280 1.00 98.31 102 SER A C 1
ATOM 836 O O . SER A 1 102 ? -10.474 -3.621 1.100 1.00 98.31 102 SER A O 1
ATOM 838 N N . LYS A 1 103 ? -12.257 -2.351 0.592 1.00 97.88 103 LYS A N 1
ATOM 839 C CA . LYS A 1 103 ? -12.424 -1.779 1.933 1.00 97.88 103 LYS A CA 1
ATOM 840 C C . LYS A 1 103 ? -12.463 -2.869 3.017 1.00 97.88 103 LYS A C 1
ATOM 842 O O . LYS A 1 103 ? -11.717 -2.799 3.993 1.00 97.88 103 LYS A O 1
ATOM 847 N N . ASP A 1 104 ? -13.277 -3.902 2.815 1.00 98.25 104 ASP A N 1
ATOM 848 C CA . ASP A 1 104 ? -13.449 -4.990 3.783 1.00 98.25 104 ASP A CA 1
ATOM 849 C C . ASP A 1 104 ? -12.186 -5.845 3.932 1.00 98.25 104 ASP A C 1
ATOM 851 O O . ASP A 1 104 ? -11.861 -6.295 5.033 1.00 98.25 104 ASP A O 1
ATOM 855 N N . GLU A 1 105 ? -11.427 -6.049 2.854 1.00 98.62 105 GLU A N 1
ATOM 856 C CA . GLU A 1 105 ? -10.139 -6.743 2.921 1.00 98.62 105 GLU A CA 1
ATOM 857 C C . GLU A 1 105 ? -9.111 -5.959 3.740 1.00 98.62 105 GLU A C 1
ATOM 859 O O . GLU A 1 105 ? -8.378 -6.569 4.520 1.00 98.62 105 GLU A O 1
ATOM 864 N N . VAL A 1 106 ? -9.078 -4.624 3.628 1.00 98.56 106 VAL A N 1
ATOM 865 C CA . VAL A 1 106 ? -8.198 -3.772 4.451 1.00 98.56 106 VAL A CA 1
ATOM 866 C C . VAL A 1 106 ? -8.570 -3.888 5.928 1.00 98.56 106 VAL A C 1
ATOM 868 O O . VAL A 1 106 ? -7.705 -4.171 6.764 1.00 98.56 106 VAL A O 1
ATOM 871 N N . HIS A 1 107 ? -9.860 -3.757 6.250 1.00 98.00 107 HIS A N 1
ATOM 872 C CA . HIS A 1 107 ? -10.380 -3.946 7.611 1.00 98.00 107 HIS A CA 1
ATOM 873 C C . HIS A 1 107 ? -10.000 -5.310 8.184 1.00 98.00 107 HIS A C 1
ATOM 875 O O . HIS A 1 107 ? -9.450 -5.416 9.285 1.00 98.00 107 HIS A O 1
ATOM 881 N N . ASN A 1 108 ? -10.261 -6.371 7.422 1.00 98.38 108 ASN A N 1
ATOM 882 C CA . ASN A 1 108 ? -9.968 -7.733 7.844 1.00 98.38 108 ASN A CA 1
ATOM 883 C C . ASN A 1 108 ? -8.469 -7.972 8.014 1.00 98.38 108 ASN A C 1
ATOM 885 O O . ASN A 1 108 ? -8.071 -8.653 8.962 1.00 98.38 108 ASN A O 1
ATOM 889 N N . PHE A 1 109 ? -7.634 -7.396 7.151 1.00 98.38 109 PHE A N 1
ATOM 890 C CA . PHE A 1 109 ? -6.188 -7.492 7.271 1.00 98.38 109 PHE A CA 1
ATOM 891 C C . PHE A 1 109 ? -5.686 -6.851 8.566 1.00 98.38 109 PHE A C 1
ATOM 893 O O . PHE A 1 109 ? -5.012 -7.526 9.347 1.00 98.38 109 PHE A O 1
ATOM 900 N N . ILE A 1 110 ? -6.066 -5.597 8.837 1.00 97.69 110 ILE A N 1
ATOM 901 C CA . ILE A 1 110 ? -5.657 -4.873 10.051 1.00 97.69 110 ILE A CA 1
ATOM 902 C C . ILE A 1 110 ? -6.155 -5.604 11.302 1.00 97.69 110 ILE A C 1
ATOM 904 O O . ILE A 1 110 ? -5.387 -5.829 12.237 1.00 97.69 110 ILE A O 1
ATOM 908 N N . ARG A 1 111 ? -7.409 -6.072 11.309 1.00 96.94 111 ARG A N 1
ATOM 909 C CA . ARG A 1 111 ? -7.973 -6.833 12.434 1.00 96.94 111 ARG A CA 1
ATOM 910 C C . ARG A 1 111 ? -7.258 -8.166 12.658 1.00 96.94 111 ARG A C 1
ATOM 912 O O . ARG A 1 111 ? -7.024 -8.540 13.807 1.00 96.94 111 ARG A O 1
ATOM 919 N N . LYS A 1 112 ? -6.903 -8.878 11.583 1.00 97.88 112 LYS A N 1
ATOM 920 C CA . LYS A 1 112 ? -6.186 -10.161 11.647 1.00 97.88 112 LYS A CA 1
ATOM 921 C C . LYS A 1 112 ? -4.745 -9.980 12.120 1.00 97.88 112 LYS A C 1
ATOM 923 O O . LYS A 1 112 ? -4.278 -10.763 12.941 1.00 97.88 112 LYS A O 1
ATOM 928 N N . LYS A 1 113 ? -4.033 -8.972 11.611 1.00 97.44 113 LYS A N 1
ATOM 929 C CA . LYS A 1 113 ? -2.631 -8.709 11.970 1.00 97.44 113 LYS A CA 1
ATOM 930 C C . LYS A 1 113 ? -2.494 -8.092 13.362 1.00 97.44 113 LYS A C 1
ATOM 932 O O . LYS A 1 113 ? -1.660 -8.553 14.133 1.00 97.44 113 LYS A O 1
ATOM 937 N N . GLY A 1 114 ? -3.392 -7.183 13.729 1.00 96.31 114 GLY A N 1
ATOM 938 C CA . GLY A 1 114 ? -3.503 -6.601 15.068 1.00 96.31 114 GLY A CA 1
ATOM 939 C C . GLY A 1 114 ? -4.340 -7.435 16.046 1.00 96.31 114 GLY A C 1
ATOM 940 O O . GLY A 1 114 ? -4.850 -6.902 17.033 1.00 96.31 114 GLY A O 1
ATOM 941 N N . ALA A 1 115 ? -4.556 -8.733 15.796 1.00 96.38 115 ALA A N 1
ATOM 942 C CA . ALA A 1 115 ? -5.425 -9.568 16.633 1.00 96.38 115 ALA A CA 1
ATOM 943 C C . ALA A 1 115 ? -4.968 -9.606 18.101 1.00 96.38 115 ALA A C 1
ATOM 945 O O . ALA A 1 115 ? -5.808 -9.572 18.997 1.00 96.38 115 ALA A O 1
ATOM 946 N N . LYS A 1 116 ? -3.649 -9.595 18.329 1.00 95.88 116 LYS A N 1
ATOM 947 C CA . LYS A 1 116 ? -3.023 -9.616 19.659 1.00 95.88 116 LYS A CA 1
ATOM 948 C C . LYS A 1 116 ? -3.132 -8.293 20.423 1.00 95.88 116 LYS A C 1
ATOM 950 O O . LYS A 1 116 ? -2.962 -8.290 21.634 1.00 95.88 116 LYS A O 1
ATOM 955 N N . CYS A 1 117 ? -3.421 -7.190 19.738 1.00 96.19 117 CYS A N 1
ATOM 956 C CA . CYS A 1 117 ? -3.615 -5.899 20.378 1.00 96.19 117 CYS A CA 1
ATOM 957 C C . CYS A 1 117 ? -5.024 -5.831 20.978 1.00 96.19 117 CYS A C 1
ATOM 959 O O . CYS A 1 117 ? -6.017 -5.942 20.253 1.00 96.19 117 CYS A O 1
ATOM 961 N N . THR A 1 118 ? -5.138 -5.666 22.292 1.00 93.06 118 THR A N 1
ATOM 962 C CA . THR A 1 118 ? -6.434 -5.617 23.000 1.00 93.06 118 THR A CA 1
ATOM 963 C C . THR A 1 118 ? -6.751 -4.244 23.590 1.00 93.06 118 THR A C 1
ATOM 965 O O . THR A 1 118 ? -7.863 -4.033 24.070 1.00 93.06 118 THR A O 1
ATOM 968 N N . GLY A 1 119 ? -5.797 -3.311 23.552 1.00 88.19 119 GLY A N 1
ATOM 969 C CA . GLY A 1 119 ? -5.956 -1.948 24.045 1.00 88.19 119 GLY A CA 1
ATOM 970 C C . GLY A 1 119 ? -6.905 -1.078 23.209 1.00 88.19 119 GLY A C 1
ATOM 971 O O . GLY A 1 119 ? -7.340 -1.421 22.105 1.00 88.19 119 GLY A O 1
ATOM 972 N N . LYS A 1 120 ? -7.215 0.105 23.744 1.00 86.31 120 LYS A N 1
ATOM 973 C CA . LYS A 1 120 ? -8.011 1.117 23.029 1.00 86.31 120 LYS A CA 1
ATOM 974 C C . LYS A 1 120 ? -7.224 1.772 21.893 1.00 86.31 120 LYS A C 1
ATOM 976 O O . LYS A 1 120 ? -7.820 2.112 20.879 1.00 86.31 120 LYS A O 1
ATOM 981 N N . ASN A 1 121 ? -5.904 1.863 22.041 1.00 89.81 121 ASN A N 1
ATOM 982 C CA . ASN A 1 121 ? -5.015 2.524 21.085 1.00 89.81 121 ASN A CA 1
ATOM 983 C C . ASN A 1 121 ? -4.676 1.652 19.868 1.00 89.81 121 ASN A C 1
ATOM 985 O O . ASN A 1 121 ? -3.980 2.105 18.970 1.00 89.81 121 ASN A O 1
ATOM 989 N N . CYS A 1 122 ? -5.143 0.402 19.813 1.00 94.88 122 CYS A N 1
ATOM 990 C CA . CYS A 1 122 ? -4.857 -0.500 18.701 1.00 94.88 122 CYS A CA 1
ATOM 991 C C . CYS A 1 122 ? -5.301 0.083 17.360 1.00 94.88 122 CYS A C 1
ATOM 993 O O . CYS A 1 122 ? -6.438 0.538 17.246 1.00 94.88 122 CYS A O 1
ATOM 995 N N . LEU A 1 123 ? -4.480 -0.080 16.317 1.00 95.75 123 LEU A N 1
ATOM 996 C CA . LEU A 1 123 ? -4.784 0.412 14.967 1.00 95.75 123 LEU A CA 1
ATOM 997 C C . LEU A 1 123 ? -6.177 -0.019 14.490 1.00 95.75 123 LEU A C 1
ATOM 999 O O . LEU A 1 123 ? -6.935 0.798 13.976 1.00 95.75 123 LEU A O 1
ATOM 1003 N N . LYS A 1 124 ? -6.558 -1.281 14.734 1.00 95.12 124 LYS A N 1
ATOM 1004 C CA . LYS A 1 124 ? -7.879 -1.835 14.370 1.00 95.12 124 LYS A CA 1
ATOM 1005 C C . LYS A 1 124 ? -9.077 -1.146 15.045 1.00 95.12 124 LYS A C 1
ATOM 1007 O O . LYS A 1 124 ? -10.197 -1.306 14.577 1.00 95.12 124 LYS A O 1
ATOM 1012 N N . ASN A 1 125 ? -8.841 -0.435 16.147 1.00 94.31 125 ASN A N 1
ATOM 1013 C CA . ASN A 1 125 ? -9.844 0.277 16.939 1.00 94.31 125 ASN A CA 1
ATOM 1014 C C . ASN A 1 125 ? -9.701 1.805 16.818 1.00 94.31 125 ASN A C 1
ATOM 1016 O O . ASN A 1 125 ? -10.493 2.527 17.418 1.00 94.31 125 ASN A O 1
ATOM 1020 N N . ALA A 1 126 ? -8.689 2.295 16.097 1.00 93.38 126 ALA A N 1
ATOM 1021 C CA . ALA A 1 126 ? -8.363 3.710 16.030 1.00 93.38 126 ALA A CA 1
ATOM 1022 C C . ALA A 1 126 ? -9.296 4.462 15.069 1.00 93.38 126 ALA A C 1
ATOM 1024 O O . ALA A 1 126 ? -9.596 3.993 13.964 1.00 93.38 126 ALA A O 1
ATOM 1025 N N . TYR A 1 127 ? -9.716 5.652 15.499 1.00 94.88 127 TYR A N 1
ATOM 1026 C CA . TYR A 1 127 ? -10.567 6.562 14.740 1.00 94.88 127 TYR A CA 1
ATOM 1027 C C . TYR A 1 127 ? -9.983 7.967 14.760 1.00 94.88 127 TYR A C 1
ATOM 1029 O O . TYR A 1 127 ? -9.541 8.440 15.805 1.00 94.88 127 TYR A O 1
ATOM 1037 N N . PHE A 1 128 ? -10.069 8.655 13.627 1.00 94.50 128 PHE A N 1
ATOM 1038 C CA . PHE A 1 128 ? -9.519 9.995 13.458 1.00 94.50 128 PHE A CA 1
ATOM 1039 C C . PHE A 1 128 ? -10.550 10.919 12.820 1.00 94.50 128 PHE A C 1
ATOM 1041 O O . PHE A 1 128 ? -11.415 10.495 12.055 1.00 94.50 128 PHE A O 1
ATOM 1048 N N . ASN A 1 129 ? -10.467 12.208 13.132 1.00 96.56 129 ASN A N 1
ATOM 1049 C CA . ASN A 1 129 ? -11.188 13.218 12.369 1.00 96.56 129 ASN A CA 1
ATOM 1050 C C . ASN A 1 129 ? -10.305 13.609 11.190 1.00 96.56 129 ASN A C 1
ATOM 1052 O O . ASN A 1 129 ? -9.238 14.183 11.393 1.00 96.56 129 ASN A O 1
ATOM 1056 N N . THR A 1 130 ? -10.727 13.274 9.975 1.00 96.31 130 THR A N 1
ATOM 1057 C CA . THR A 1 130 ? -9.956 13.610 8.779 1.00 96.31 130 THR A CA 1
ATOM 1058 C C . THR A 1 130 ? -10.350 14.974 8.235 1.00 96.31 130 THR A C 1
ATOM 1060 O O . THR A 1 130 ? -11.476 15.447 8.413 1.00 96.31 130 THR 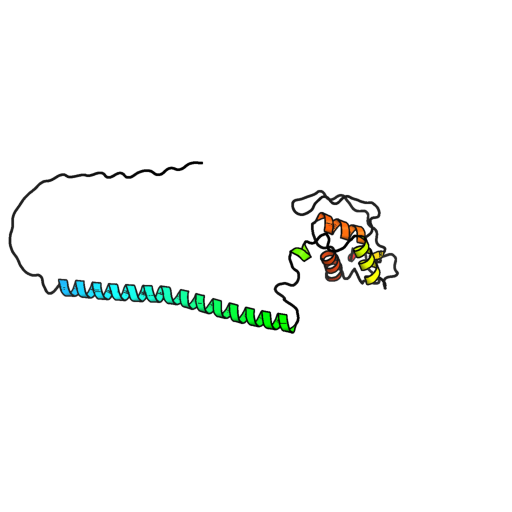A O 1
ATOM 1063 N N . HIS A 1 131 ? -9.415 15.618 7.544 1.00 96.12 131 HIS A N 1
ATOM 1064 C CA . HIS A 1 131 ? -9.646 16.882 6.856 1.00 96.12 131 HIS A CA 1
ATOM 1065 C C . HIS A 1 131 ? -9.755 16.660 5.351 1.00 96.12 131 HIS A C 1
ATOM 1067 O O . HIS A 1 131 ? -9.264 15.671 4.811 1.00 96.12 131 HIS A O 1
ATOM 1073 N N . THR A 1 132 ? -10.456 17.568 4.671 1.00 97.12 132 THR A N 1
ATOM 1074 C CA . THR A 1 132 ? -10.571 17.498 3.217 1.00 97.12 132 THR A CA 1
ATOM 1075 C C . THR A 1 132 ? -9.247 17.947 2.618 1.00 97.12 132 THR A C 1
ATOM 1077 O O . THR A 1 132 ? -8.803 19.058 2.899 1.00 97.12 132 THR A O 1
ATOM 1080 N N . ILE A 1 133 ? -8.652 17.103 1.780 1.00 96.88 133 ILE A N 1
ATOM 1081 C CA . ILE A 1 133 ? -7.439 17.425 1.026 1.00 96.88 133 ILE A CA 1
ATOM 1082 C C . ILE A 1 133 ? -7.871 17.685 -0.424 1.00 96.88 133 ILE A C 1
ATOM 1084 O O . ILE A 1 133 ? -8.537 16.824 -1.012 1.00 96.88 133 ILE A O 1
ATOM 1088 N N . PRO A 1 134 ? -7.585 18.869 -0.998 1.00 97.69 134 PRO A N 1
ATOM 1089 C CA . PRO A 1 134 ? -7.911 19.159 -2.391 1.00 97.69 134 PRO A CA 1
ATOM 1090 C C . PRO A 1 134 ? -7.129 18.243 -3.343 1.00 97.69 134 PRO A C 1
ATOM 1092 O O . PRO A 1 134 ? -6.079 17.722 -2.986 1.00 97.69 134 PRO A O 1
ATOM 1095 N N . ALA A 1 135 ? -7.652 18.051 -4.555 1.00 97.94 135 ALA A N 1
ATOM 1096 C CA . ALA A 1 135 ? -6.939 17.315 -5.595 1.00 97.94 135 ALA A CA 1
ATOM 1097 C C . ALA A 1 135 ? -5.708 18.098 -6.080 1.00 97.94 135 ALA A C 1
ATOM 1099 O O . ALA A 1 135 ? -5.737 19.332 -6.124 1.00 97.94 135 ALA A O 1
ATOM 1100 N N . ASP A 1 136 ? -4.675 17.375 -6.500 1.00 96.81 136 ASP A N 1
ATOM 1101 C CA . ASP A 1 136 ? -3.466 17.914 -7.119 1.00 96.81 136 ASP A CA 1
ATOM 1102 C C . ASP A 1 136 ? -3.076 17.099 -8.370 1.00 96.81 136 ASP A C 1
ATOM 1104 O O . ASP A 1 136 ? -3.910 16.416 -8.967 1.00 96.81 136 ASP A O 1
ATOM 1108 N N . SER A 1 137 ? -1.825 17.216 -8.829 1.00 97.12 137 SER A N 1
ATOM 1109 C CA . SER A 1 137 ? -1.342 16.503 -10.018 1.00 97.12 137 SER A CA 1
ATOM 1110 C C . SER A 1 137 ? -1.168 14.991 -9.834 1.00 97.12 137 SER A C 1
ATOM 1112 O O . SER A 1 137 ? -0.998 14.292 -10.830 1.00 97.12 137 SER A O 1
ATOM 1114 N N . LEU A 1 138 ? -1.137 14.495 -8.596 1.00 95.19 138 LEU A N 1
ATOM 1115 C CA . LEU A 1 138 ? -0.863 13.094 -8.262 1.00 95.19 138 LEU A CA 1
ATOM 1116 C C . LEU A 1 138 ? -2.080 12.403 -7.645 1.00 95.19 138 LEU A C 1
ATOM 1118 O O . LEU A 1 138 ? -2.342 11.240 -7.947 1.00 95.19 138 LEU A O 1
ATOM 1122 N N . CYS A 1 139 ? -2.824 13.110 -6.797 1.00 97.75 139 CYS A N 1
ATOM 1123 C CA . CYS A 1 139 ? -3.950 12.572 -6.055 1.00 97.75 139 CYS A CA 1
ATOM 1124 C C . CYS A 1 139 ? -5.250 13.310 -6.389 1.00 97.75 139 CYS A C 1
ATOM 1126 O O . CYS A 1 139 ? -5.318 14.537 -6.487 1.00 97.75 139 CYS A O 1
ATOM 1128 N N . SER A 1 140 ? -6.334 12.548 -6.478 1.00 97.75 140 SER A N 1
ATOM 1129 C CA . SER A 1 140 ? -7.692 13.077 -6.426 1.00 97.75 140 SER A CA 1
ATOM 1130 C C . SER A 1 140 ? -8.057 13.558 -5.013 1.00 97.75 140 SER A C 1
ATOM 1132 O O . SER A 1 140 ? -7.362 13.304 -4.029 1.00 97.75 140 SER A O 1
ATOM 1134 N N . LYS A 1 141 ? -9.167 14.294 -4.905 1.00 97.75 141 LYS A N 1
ATOM 1135 C CA . LYS A 1 141 ? -9.618 14.903 -3.649 1.00 97.75 141 LYS A CA 1
ATOM 1136 C C . LYS A 1 141 ? -9.894 13.835 -2.581 1.00 97.75 141 LYS A C 1
ATOM 1138 O O . LYS A 1 141 ? -10.753 12.975 -2.776 1.00 97.75 141 LYS A O 1
ATOM 1143 N N . TYR A 1 142 ? -9.293 13.982 -1.401 1.00 97.69 142 TYR A N 1
ATOM 1144 C CA . TYR A 1 142 ? -9.693 13.232 -0.209 1.00 97.69 142 TYR A CA 1
ATOM 1145 C C . TYR A 1 142 ? -10.818 13.976 0.516 1.00 97.69 142 TYR A C 1
ATOM 1147 O O . TYR A 1 142 ? -10.648 15.116 0.948 1.00 97.69 142 TYR A O 1
ATOM 1155 N N . GLN A 1 143 ? -11.978 13.342 0.682 1.00 97.06 143 GLN A N 1
ATOM 1156 C CA . GLN A 1 143 ? -13.112 13.942 1.390 1.00 97.06 143 GLN A CA 1
ATOM 1157 C C . GLN A 1 143 ? -13.038 13.663 2.899 1.00 97.06 143 GLN A C 1
ATOM 1159 O O . GLN A 1 143 ? -12.929 12.504 3.303 1.00 97.06 143 GLN A O 1
ATOM 1164 N N . SER A 1 144 ? -13.160 14.705 3.729 1.00 94.50 144 SER A N 1
ATOM 1165 C CA . SER A 1 144 ? -13.179 14.570 5.196 1.00 94.50 144 SER A CA 1
ATOM 1166 C C . SER A 1 144 ? -14.359 13.751 5.705 1.00 94.50 144 SER A C 1
ATOM 1168 O O . SER A 1 144 ? -15.481 13.903 5.212 1.00 94.50 144 SER A O 1
ATOM 1170 N N . VAL A 1 145 ? -14.116 12.982 6.763 1.00 96.31 145 VAL A N 1
ATOM 1171 C CA . VAL A 1 145 ? -15.117 12.253 7.542 1.00 96.31 145 VAL A CA 1
ATOM 1172 C C . VAL A 1 145 ? -14.767 12.388 9.029 1.00 96.31 145 VAL A C 1
ATOM 1174 O O . VAL A 1 145 ? -13.615 12.254 9.437 1.00 96.31 145 VAL A O 1
ATOM 1177 N N . SER A 1 146 ? -15.768 12.674 9.861 1.00 95.44 146 SER A N 1
ATOM 1178 C CA . SER A 1 146 ? -15.608 12.652 11.318 1.00 95.44 146 SER A CA 1
ATOM 1179 C C . SER A 1 146 ? -15.583 11.215 11.832 1.00 95.44 146 SER A C 1
ATOM 1181 O O . SER A 1 146 ? -16.427 10.423 11.409 1.00 95.44 146 SER A O 1
ATOM 1183 N N . LYS A 1 147 ? -14.707 10.905 12.797 1.00 95.12 147 LYS A N 1
ATOM 1184 C CA . LYS A 1 147 ? -14.557 9.555 13.376 1.00 95.12 147 LYS A CA 1
ATOM 1185 C C . LYS A 1 147 ? -14.388 8.476 12.300 1.00 95.12 147 LYS A C 1
ATOM 1187 O O . LYS A 1 147 ? -15.095 7.473 12.279 1.00 95.12 147 LYS A O 1
ATOM 1192 N N . GLU A 1 148 ? -13.456 8.706 11.391 1.00 96.94 148 GLU A N 1
ATOM 1193 C CA . GLU A 1 148 ? -13.102 7.767 10.340 1.00 96.94 148 GLU A CA 1
ATOM 1194 C C . GLU A 1 148 ? -12.155 6.693 10.878 1.00 96.94 148 GLU A C 1
ATOM 1196 O O . GLU A 1 148 ? -11.185 7.010 11.565 1.00 96.94 148 GLU A O 1
ATOM 1201 N N . SER A 1 149 ? -12.442 5.419 10.599 1.00 96.81 149 SER A N 1
ATOM 1202 C CA . SER A 1 149 ? -11.575 4.324 11.049 1.00 96.81 149 SER A CA 1
ATOM 1203 C C . SER A 1 149 ? -10.234 4.342 10.312 1.00 96.81 149 SER A C 1
ATOM 1205 O O . SER A 1 149 ? -10.179 4.686 9.132 1.00 96.81 149 SER A O 1
ATOM 1207 N N . SER A 1 150 ? -9.158 3.908 10.970 1.00 96.12 150 SER A N 1
ATOM 1208 C CA . SER A 1 150 ? -7.823 3.803 10.352 1.00 96.12 150 SER A CA 1
ATOM 1209 C C . SER A 1 150 ? -7.822 3.025 9.024 1.00 96.12 150 SER A C 1
ATOM 1211 O O . SER A 1 150 ? -7.171 3.423 8.059 1.00 96.12 150 SER A O 1
ATOM 1213 N N . ALA A 1 151 ? -8.605 1.948 8.943 1.00 97.69 151 ALA A N 1
ATOM 1214 C CA . ALA A 1 151 ? -8.773 1.143 7.739 1.00 97.69 151 ALA A CA 1
ATOM 1215 C C . ALA A 1 151 ? -9.442 1.924 6.593 1.00 97.69 151 ALA A C 1
ATOM 1217 O O . ALA A 1 151 ? -9.020 1.801 5.441 1.00 97.69 151 ALA A O 1
ATOM 1218 N N . ASP A 1 152 ? -10.440 2.760 6.900 1.00 98.12 152 ASP A N 1
ATOM 1219 C CA . ASP A 1 152 ? -11.107 3.619 5.912 1.00 98.12 152 ASP A CA 1
ATOM 1220 C C . ASP A 1 152 ? -10.160 4.692 5.389 1.00 98.12 152 ASP A C 1
ATOM 1222 O O . ASP A 1 152 ? -10.147 4.950 4.185 1.00 98.12 152 ASP A O 1
ATOM 1226 N N . ILE A 1 153 ? -9.329 5.256 6.270 1.00 97.62 153 ILE A N 1
ATOM 1227 C CA . ILE A 1 153 ? -8.296 6.225 5.893 1.00 97.62 153 ILE A CA 1
ATOM 1228 C C . ILE A 1 153 ? -7.311 5.580 4.921 1.00 97.62 153 ILE A C 1
ATOM 1230 O O . ILE A 1 153 ? -7.080 6.121 3.846 1.00 97.62 153 ILE A O 1
ATOM 1234 N N . ILE A 1 154 ? -6.781 4.395 5.240 1.00 97.56 154 ILE A N 1
ATOM 1235 C CA . ILE A 1 154 ? -5.844 3.677 4.360 1.00 97.56 154 ILE A CA 1
ATOM 1236 C C . ILE A 1 154 ? -6.490 3.375 3.004 1.00 97.56 154 ILE A C 1
ATOM 1238 O O . ILE A 1 154 ? -5.885 3.636 1.964 1.00 97.56 154 ILE A O 1
ATOM 1242 N N . TYR A 1 155 ? -7.725 2.866 3.003 1.00 98.44 155 TYR A N 1
ATOM 1243 C CA . TYR A 1 155 ? -8.452 2.563 1.772 1.00 98.44 155 TYR A CA 1
ATOM 1244 C C . TYR A 1 155 ? -8.678 3.818 0.918 1.00 98.44 155 TYR A C 1
ATOM 1246 O O . TYR A 1 155 ? -8.371 3.812 -0.275 1.00 98.44 155 TYR A O 1
ATOM 1254 N N . LYS A 1 156 ? -9.177 4.907 1.513 1.00 98.06 156 LYS A N 1
ATOM 1255 C CA . LYS A 1 156 ? -9.466 6.150 0.790 1.00 98.06 156 LYS A CA 1
ATOM 1256 C C . LYS A 1 156 ? -8.209 6.877 0.335 1.00 98.06 156 LYS A C 1
ATOM 1258 O O . LYS A 1 156 ? -8.229 7.423 -0.759 1.00 98.06 156 LYS A O 1
ATOM 1263 N N . SER A 1 157 ? -7.133 6.870 1.117 1.00 97.38 157 SER A N 1
ATOM 1264 C CA . SER A 1 157 ? -5.854 7.472 0.720 1.00 97.38 157 SER A CA 1
ATOM 1265 C C . SER A 1 157 ? -5.235 6.727 -0.461 1.00 97.38 157 SER A C 1
ATOM 1267 O O . SER A 1 157 ? -4.816 7.358 -1.428 1.00 97.38 157 SER A O 1
ATOM 1269 N N . ALA A 1 158 ? -5.262 5.390 -0.435 1.00 98.00 158 ALA A N 1
ATOM 1270 C CA . ALA A 1 158 ? -4.862 4.554 -1.567 1.00 98.00 158 ALA A CA 1
ATOM 1271 C C . ALA A 1 158 ? -5.676 4.875 -2.832 1.00 98.00 158 ALA A C 1
ATOM 1273 O O . ALA A 1 158 ? -5.103 5.114 -3.894 1.00 98.00 158 ALA A O 1
ATOM 1274 N N . LYS A 1 159 ? -7.008 4.964 -2.698 1.00 97.94 159 LYS A N 1
ATOM 1275 C CA . LYS A 1 159 ? -7.911 5.352 -3.792 1.00 97.94 159 LYS A CA 1
ATOM 1276 C C . LYS A 1 159 ? -7.653 6.755 -4.320 1.00 97.94 159 LYS A C 1
ATOM 1278 O O . LYS A 1 159 ? -7.653 6.958 -5.529 1.00 97.94 159 LYS A O 1
ATOM 1283 N N . ALA A 1 160 ? -7.441 7.713 -3.424 1.00 97.75 160 ALA A N 1
ATOM 1284 C CA . ALA A 1 160 ? -7.232 9.099 -3.797 1.00 97.75 160 ALA A CA 1
ATOM 1285 C C . ALA A 1 160 ? -5.948 9.263 -4.617 1.00 97.75 160 ALA A C 1
ATOM 1287 O O . ALA A 1 160 ? -5.970 9.952 -5.630 1.00 97.75 160 ALA A O 1
ATOM 1288 N N . CYS A 1 161 ? -4.866 8.599 -4.208 1.00 97.69 161 CYS A N 1
ATOM 1289 C CA . CYS A 1 161 ? -3.534 8.758 -4.793 1.00 97.69 161 CYS A CA 1
ATOM 1290 C C . CYS A 1 161 ? -3.141 7.686 -5.816 1.00 97.69 161 CYS A C 1
ATOM 1292 O O . CYS A 1 161 ? -2.001 7.678 -6.269 1.00 97.69 161 CYS A O 1
ATOM 1294 N N . HIS A 1 162 ? -4.056 6.782 -6.174 1.00 97.31 162 HIS A N 1
ATOM 1295 C CA . HIS A 1 162 ? -3.806 5.695 -7.124 1.00 97.31 162 HIS A CA 1
ATOM 1296 C C . HIS A 1 162 ? -2.636 4.775 -6.719 1.00 97.31 162 HIS A C 1
ATOM 1298 O O . HIS A 1 162 ? -1.810 4.399 -7.544 1.00 97.31 162 HIS A O 1
ATOM 1304 N N . ILE A 1 163 ? -2.544 4.430 -5.430 1.00 97.88 163 ILE A N 1
ATOM 1305 C CA . ILE A 1 163 ? -1.502 3.547 -4.875 1.00 97.88 163 ILE A CA 1
ATOM 1306 C C . ILE A 1 163 ? -2.169 2.328 -4.243 1.00 97.88 163 ILE A C 1
ATO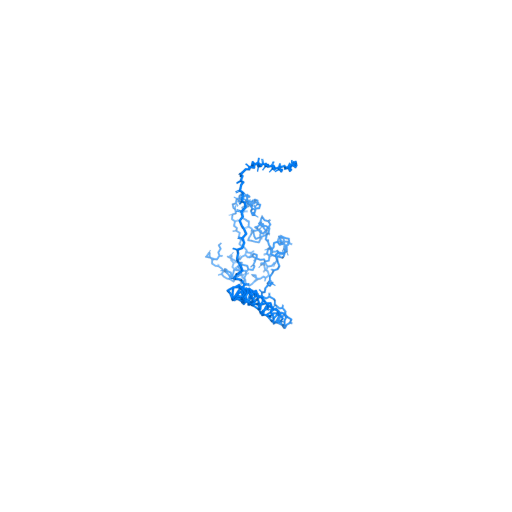M 1308 O O . ILE A 1 163 ? -3.260 2.421 -3.684 1.00 97.88 163 ILE A O 1
ATOM 1312 N N . SER A 1 164 ? -1.497 1.183 -4.270 1.00 98.44 164 SER A N 1
ATOM 1313 C CA . SER A 1 164 ? -1.977 -0.042 -3.643 1.00 98.44 164 SER A CA 1
ATOM 1314 C C . SER A 1 164 ? -2.119 0.061 -2.125 1.00 98.44 164 SER A C 1
ATOM 1316 O O . SER A 1 164 ? -1.183 0.414 -1.401 1.00 98.44 164 SER A O 1
ATOM 1318 N N . GLN A 1 165 ? -3.269 -0.386 -1.609 1.00 98.56 165 GLN A N 1
ATOM 1319 C CA . GLN A 1 165 ? -3.510 -0.534 -0.169 1.00 98.56 165 GLN A CA 1
ATOM 1320 C C . GLN A 1 165 ? -2.475 -1.463 0.479 1.00 98.56 165 GLN A C 1
ATOM 1322 O O . GLN A 1 165 ? -2.069 -1.238 1.619 1.00 98.56 165 GLN A O 1
ATOM 1327 N N . ARG A 1 166 ? -2.006 -2.489 -0.249 1.00 97.94 166 ARG A N 1
ATOM 1328 C CA . ARG A 1 166 ? -0.983 -3.429 0.241 1.00 97.94 166 ARG A CA 1
ATOM 1329 C C . ARG A 1 166 ? 0.347 -2.725 0.490 1.00 97.94 166 ARG A C 1
ATOM 1331 O O . ARG A 1 166 ? 1.022 -3.030 1.474 1.00 97.94 166 ARG A O 1
ATOM 1338 N N . VAL A 1 167 ? 0.705 -1.775 -0.374 1.00 97.56 167 VAL A N 1
ATOM 1339 C CA . VAL A 1 167 ? 1.922 -0.967 -0.230 1.00 97.56 167 VAL A CA 1
ATOM 1340 C C . VAL A 1 167 ? 1.808 -0.064 0.994 1.00 97.56 167 VAL A C 1
ATOM 1342 O O . VAL A 1 167 ? 2.698 -0.107 1.841 1.00 97.56 167 VAL A O 1
ATOM 1345 N N . LEU A 1 168 ? 0.699 0.670 1.152 1.00 97.31 168 LEU A N 1
ATOM 1346 C CA . LEU A 1 168 ? 0.497 1.535 2.324 1.00 97.31 168 LEU A CA 1
ATOM 1347 C C . LEU A 1 168 ? 0.538 0.745 3.640 1.00 97.31 168 LEU A C 1
ATOM 1349 O O . LEU A 1 168 ? 1.239 1.138 4.569 1.00 97.31 168 LEU A O 1
ATOM 1353 N N . LEU A 1 169 ? -0.138 -0.406 3.706 1.00 97.75 169 LEU A N 1
ATOM 1354 C CA . LEU A 1 169 ? -0.105 -1.291 4.877 1.00 97.75 169 LEU A CA 1
ATOM 1355 C C . LEU A 1 169 ? 1.311 -1.795 5.190 1.00 97.75 169 LEU A C 1
ATOM 1357 O O . LEU A 1 169 ? 1.699 -1.887 6.354 1.00 97.75 169 LEU A O 1
ATOM 1361 N N . THR A 1 170 ? 2.094 -2.111 4.158 1.00 96.75 170 THR A N 1
ATOM 1362 C CA . THR A 1 170 ? 3.488 -2.539 4.324 1.00 96.75 170 THR A CA 1
ATOM 1363 C C . THR A 1 170 ? 4.361 -1.394 4.830 1.00 96.75 170 THR A C 1
ATOM 1365 O O . THR A 1 170 ? 5.161 -1.608 5.736 1.00 96.75 170 THR A O 1
ATOM 1368 N N . MET A 1 171 ? 4.187 -0.181 4.301 1.00 96.25 171 MET A N 1
ATOM 1369 C CA . MET A 1 171 ? 4.927 1.000 4.755 1.00 96.25 171 MET A CA 1
ATOM 1370 C C . MET A 1 171 ? 4.606 1.351 6.210 1.00 96.25 171 MET A C 1
ATOM 1372 O O . MET A 1 171 ? 5.531 1.550 6.990 1.00 96.25 171 MET A O 1
ATOM 1376 N N . LEU A 1 172 ? 3.331 1.313 6.615 1.00 95.88 172 LEU A N 1
ATOM 1377 C CA . LEU A 1 172 ? 2.944 1.491 8.022 1.00 95.88 172 LEU A CA 1
ATOM 1378 C C . LEU A 1 172 ? 3.651 0.483 8.937 1.00 95.88 172 LEU A C 1
ATOM 1380 O O . LEU A 1 172 ? 4.151 0.837 10.003 1.00 95.88 172 LEU A O 1
ATOM 1384 N N . GLN A 1 173 ? 3.747 -0.779 8.514 1.00 96.00 173 GLN A N 1
ATOM 1385 C CA . GLN A 1 173 ? 4.464 -1.781 9.296 1.00 96.00 173 GLN A CA 1
ATOM 1386 C C . GLN A 1 173 ? 5.981 -1.553 9.307 1.00 96.00 173 GLN A C 1
ATOM 1388 O O . GLN A 1 173 ? 6.612 -1.785 10.331 1.00 96.00 173 GLN A O 1
ATOM 1393 N N . LYS A 1 174 ? 6.584 -1.144 8.191 1.00 95.12 174 LYS A N 1
ATOM 1394 C CA . LYS A 1 174 ? 8.041 -0.991 8.092 1.00 95.12 174 LYS A CA 1
ATOM 1395 C C . LYS A 1 174 ? 8.558 0.241 8.824 1.00 95.12 174 LYS A C 1
ATOM 1397 O O . LYS A 1 174 ? 9.574 0.148 9.503 1.00 95.12 174 LYS A O 1
ATOM 1402 N N . GLU A 1 175 ? 7.859 1.362 8.694 1.00 95.88 175 GLU A N 1
ATOM 1403 C CA . GLU A 1 175 ? 8.347 2.651 9.189 1.00 95.88 175 GLU A CA 1
ATOM 1404 C C . GLU A 1 175 ? 7.850 2.954 10.610 1.00 95.88 175 GLU A C 1
ATOM 1406 O O . GLU A 1 175 ? 8.543 3.621 11.370 1.00 95.88 175 GLU A O 1
ATOM 1411 N N . GLN A 1 176 ? 6.681 2.430 11.002 1.00 93.62 176 GLN A N 1
ATOM 1412 C CA . GLN A 1 176 ? 6.066 2.715 12.310 1.00 93.62 176 GLN A CA 1
ATOM 1413 C C . GLN A 1 176 ? 5.849 1.464 13.178 1.00 93.62 176 GLN A C 1
ATOM 1415 O O . GLN A 1 176 ? 5.442 1.586 14.332 1.00 93.62 176 GLN A O 1
ATOM 1420 N N . HIS A 1 177 ? 6.098 0.257 12.648 1.00 93.75 177 HIS A N 1
ATOM 1421 C CA . HIS A 1 177 ? 5.819 -1.028 13.317 1.00 93.75 177 HIS A CA 1
ATOM 1422 C C . HIS A 1 177 ? 4.347 -1.228 13.735 1.00 93.75 177 HIS A C 1
ATOM 1424 O O . HIS A 1 177 ? 4.036 -2.119 14.521 1.00 93.75 177 HIS A O 1
ATOM 1430 N N . LEU A 1 178 ? 3.429 -0.447 13.157 1.00 94.56 178 LEU A N 1
ATOM 1431 C CA . LEU A 1 178 ? 2.108 -0.188 13.731 1.00 94.56 178 LEU A CA 1
ATOM 1432 C C . LEU A 1 178 ? 1.063 -1.291 13.485 1.00 94.56 178 LEU A C 1
ATOM 1434 O O . LEU A 1 178 ? 0.165 -1.499 14.298 1.00 94.56 178 LEU A O 1
ATOM 1438 N N . VAL A 1 179 ? 1.142 -2.017 12.366 1.00 95.69 179 VAL A N 1
ATOM 1439 C CA . VAL A 1 179 ? 0.072 -2.945 11.946 1.00 95.69 179 VAL A CA 1
ATOM 1440 C C . VAL A 1 179 ? -0.040 -4.160 12.873 1.00 95.69 179 VAL A C 1
ATOM 1442 O O . VAL A 1 179 ? -1.137 -4.687 13.081 1.00 95.69 179 VAL A O 1
ATOM 1445 N N . THR A 1 180 ? 1.083 -4.623 13.420 1.00 95.06 180 THR A N 1
ATOM 1446 C CA . THR A 1 180 ? 1.134 -5.752 14.362 1.00 95.06 180 THR A CA 1
ATOM 1447 C C . THR A 1 180 ? 1.409 -5.339 15.804 1.00 95.06 180 THR A C 1
ATOM 1449 O O . THR A 1 180 ? 1.521 -6.228 16.650 1.00 95.06 180 THR A O 1
ATOM 1452 N N . ASP A 1 181 ? 1.545 -4.041 16.083 1.00 93.00 181 ASP A N 1
ATOM 1453 C CA . ASP A 1 181 ? 1.836 -3.554 17.429 1.00 93.00 181 ASP A CA 1
ATOM 1454 C C . ASP A 1 181 ? 0.715 -3.938 18.404 1.00 93.00 181 ASP A C 1
ATOM 1456 O O . ASP A 1 181 ? -0.475 -3.878 18.076 1.00 93.00 181 ASP A O 1
ATOM 1460 N N . THR A 1 182 ? 1.100 -4.374 19.599 1.00 93.94 182 THR A N 1
ATOM 1461 C CA . THR A 1 182 ? 0.183 -4.743 20.678 1.00 93.94 182 THR A CA 1
ATOM 1462 C C . THR A 1 182 ? -0.077 -3.611 21.662 1.00 93.94 182 THR A C 1
ATOM 1464 O O . THR A 1 182 ? -1.068 -3.697 22.389 1.00 93.94 182 THR A O 1
ATOM 1467 N N . ASP A 1 183 ? 0.775 -2.584 21.681 1.00 91.94 183 ASP A N 1
ATOM 1468 C CA . ASP A 1 183 ? 0.660 -1.423 22.565 1.00 91.94 183 ASP A CA 1
ATOM 1469 C C . ASP A 1 183 ? 1.184 -0.139 21.886 1.00 91.94 183 ASP A C 1
ATOM 1471 O O . ASP A 1 183 ? 2.197 0.426 22.299 1.00 91.94 183 ASP A O 1
ATOM 1475 N N . PRO A 1 184 ? 0.525 0.316 20.804 1.00 92.00 184 PRO A N 1
ATOM 1476 C CA . PRO A 1 184 ? 0.976 1.486 20.068 1.00 92.00 184 PRO A CA 1
ATOM 1477 C C . PRO A 1 184 ? 0.811 2.776 20.881 1.00 92.00 184 PRO A C 1
ATOM 1479 O O . PRO A 1 184 ? -0.202 3.005 21.555 1.00 92.00 184 PRO A O 1
ATOM 1482 N N . SER A 1 185 ? 1.807 3.641 20.746 1.00 88.75 185 SER A N 1
ATOM 1483 C CA . SER A 1 185 ? 1.871 4.977 21.334 1.00 88.75 185 SER A CA 1
ATOM 1484 C C . SER A 1 185 ? 1.483 6.062 20.328 1.00 88.75 185 SER A C 1
ATOM 1486 O O . SER A 1 185 ? 1.508 5.843 19.117 1.00 88.75 185 SER A O 1
ATOM 1488 N N . ASP A 1 186 ? 1.192 7.265 20.823 1.00 86.69 186 ASP A N 1
ATOM 1489 C CA . ASP A 1 186 ? 0.817 8.406 19.979 1.00 86.69 186 ASP A CA 1
ATOM 1490 C C . ASP A 1 186 ? 1.914 8.801 18.976 1.00 86.69 186 ASP A C 1
ATOM 1492 O O . ASP A 1 186 ? 1.601 9.310 17.910 1.00 86.69 186 ASP A O 1
ATOM 1496 N N . PHE A 1 187 ? 3.194 8.532 19.264 1.00 84.62 187 PHE A N 1
ATOM 1497 C CA . PHE A 1 187 ? 4.299 8.831 18.338 1.00 84.62 187 PHE A CA 1
ATOM 1498 C C . PHE A 1 187 ? 4.236 8.013 17.037 1.00 84.62 187 PHE A C 1
ATOM 1500 O O . PHE A 1 187 ? 4.857 8.378 16.041 1.00 84.62 187 PHE A O 1
ATOM 1507 N N . GLN A 1 188 ? 3.515 6.892 17.040 1.00 83.75 188 GLN A N 1
ATOM 1508 C CA . GLN A 1 188 ? 3.381 6.031 15.868 1.00 83.75 188 GLN A CA 1
ATOM 1509 C C . GLN A 1 188 ? 2.225 6.448 14.945 1.00 83.75 188 GLN A C 1
ATOM 1511 O O . GLN A 1 188 ? 2.128 5.875 13.865 1.00 83.75 188 GLN A O 1
ATOM 1516 N N . TYR A 1 189 ? 1.372 7.403 15.339 1.00 84.19 189 TYR A N 1
ATOM 1517 C CA . TYR A 1 189 ? 0.199 7.865 14.580 1.00 84.19 189 TYR A CA 1
ATOM 1518 C C . TYR A 1 189 ? 0.403 9.254 13.972 1.00 84.19 189 TYR A C 1
ATOM 1520 O O . TYR A 1 189 ? -0.073 9.447 12.829 1.00 84.19 189 TYR A O 1
#

Radius of gyration: 39.2 Å; Cα contacts (8 Å, |Δi|>4): 163; chains: 1; bounding box: 80×59×100 Å

Solvent-accessible surface area (backbone atoms only — not comparable to full-atom values): 11263 Å² total; per-residue (Å²): 135,84,87,84,91,85,81,89,85,86,81,89,84,86,84,87,88,82,88,86,88,84,85,87,85,92,85,84,76,70,72,63,54,55,55,54,49,48,54,52,51,52,51,55,51,51,53,54,53,54,50,50,66,51,47,53,58,51,54,54,52,56,55,49,53,54,53,52,50,55,51,49,52,51,48,51,52,45,22,70,73,65,78,48,44,91,93,58,80,68,52,68,70,63,51,42,26,38,72,74,49,53,65,66,52,43,44,51,47,38,42,62,53,21,56,82,22,79,56,74,62,20,57,74,66,30,63,41,72,51,70,67,41,78,57,61,98,73,28,50,58,40,78,51,40,78,69,34,41,48,46,56,50,48,43,49,51,16,52,25,45,44,26,11,38,66,55,55,54,48,47,42,35,71,78,49,49,46,48,61,32,55,78,56,55,79,91,62,110

pLDDT: mean 82.27, std 19.84, range [34.09, 98.62]